Protein AF-A0A7S2TWM5-F1 (afdb_monomer)

Structure (mmCIF, N/CA/C/O backbone):
data_AF-A0A7S2TWM5-F1
#
_entry.id   AF-A0A7S2TWM5-F1
#
loop_
_atom_site.group_PDB
_atom_site.id
_atom_site.type_symbol
_atom_site.label_atom_id
_atom_site.label_alt_id
_atom_site.label_comp_id
_atom_site.label_asym_id
_atom_site.label_entity_id
_atom_site.label_seq_id
_atom_site.pdbx_PDB_ins_code
_atom_site.Cartn_x
_atom_site.Cartn_y
_atom_site.Cartn_z
_atom_site.occupancy
_atom_site.B_iso_or_equiv
_atom_site.auth_seq_id
_atom_site.auth_comp_id
_atom_site.auth_asym_id
_atom_site.auth_atom_id
_atom_site.pdbx_PDB_model_num
ATOM 1 N N . ASP A 1 1 ? 4.423 8.335 -27.541 1.00 66.88 1 ASP A N 1
ATOM 2 C CA . ASP A 1 1 ? 5.730 7.763 -27.907 1.00 66.88 1 ASP A CA 1
ATOM 3 C C . ASP A 1 1 ? 6.397 7.211 -26.645 1.00 66.88 1 ASP A C 1
ATOM 5 O O . ASP A 1 1 ? 6.531 7.939 -25.663 1.00 66.88 1 ASP A O 1
ATOM 9 N N . THR A 1 2 ? 6.733 5.917 -26.647 1.00 76.75 2 THR A N 1
ATOM 10 C CA . THR A 1 2 ? 7.378 5.194 -25.533 1.00 76.75 2 THR A CA 1
ATOM 11 C C . THR A 1 2 ? 8.806 5.666 -25.264 1.00 76.75 2 THR A C 1
ATOM 13 O O . THR A 1 2 ? 9.339 5.386 -24.194 1.00 76.75 2 THR A O 1
ATOM 16 N N . LYS A 1 3 ? 9.423 6.396 -26.200 1.00 74.69 3 LYS A N 1
ATOM 17 C CA . LYS A 1 3 ? 10.737 7.025 -26.017 1.00 74.69 3 LYS A CA 1
ATOM 18 C C . LYS A 1 3 ? 10.636 8.392 -25.343 1.00 74.69 3 LYS A C 1
ATOM 20 O O . LYS A 1 3 ? 11.489 8.736 -24.530 1.00 74.69 3 LYS A O 1
ATOM 25 N N . THR A 1 4 ? 9.583 9.158 -25.635 1.00 80.62 4 THR A N 1
ATOM 26 C CA . THR A 1 4 ? 9.409 10.513 -25.086 1.00 80.62 4 THR A CA 1
ATOM 27 C C . THR A 1 4 ? 8.917 10.498 -23.642 1.00 80.62 4 THR A C 1
ATOM 29 O O . THR A 1 4 ? 9.443 11.236 -22.815 1.00 80.62 4 THR A O 1
ATOM 32 N N . TRP A 1 5 ? 7.943 9.636 -23.319 1.00 87.12 5 TRP A N 1
ATOM 33 C CA . TRP A 1 5 ? 7.300 9.606 -21.995 1.00 87.12 5 TRP A CA 1
ATOM 34 C C . TRP A 1 5 ? 7.259 8.199 -21.373 1.00 87.12 5 TRP A C 1
ATOM 36 O O . TRP A 1 5 ? 6.184 7.716 -21.005 1.00 87.12 5 TRP A O 1
ATOM 46 N N . PRO A 1 6 ? 8.409 7.507 -21.245 1.00 91.50 6 PRO A N 1
ATOM 47 C CA . PRO A 1 6 ? 8.444 6.143 -20.721 1.00 91.50 6 PRO A CA 1
ATOM 48 C C . PRO A 1 6 ? 7.955 6.059 -19.269 1.00 91.50 6 PRO A C 1
ATOM 50 O O . PRO A 1 6 ? 7.248 5.121 -18.917 1.00 91.50 6 PRO A O 1
ATOM 53 N N . SER A 1 7 ? 8.268 7.054 -18.434 1.00 90.75 7 SER A N 1
ATOM 54 C CA . SER A 1 7 ? 7.870 7.075 -17.020 1.00 90.75 7 SER A CA 1
ATOM 55 C C . SER A 1 7 ? 6.356 7.160 -16.841 1.00 90.75 7 SER A C 1
ATOM 57 O O . SER A 1 7 ? 5.798 6.448 -16.013 1.00 90.75 7 SER A O 1
ATOM 59 N N . VAL A 1 8 ? 5.683 7.980 -17.654 1.00 92.06 8 VAL A N 1
ATOM 60 C CA . VAL A 1 8 ? 4.221 8.136 -17.628 1.00 92.06 8 VAL A CA 1
ATOM 61 C C . VAL A 1 8 ? 3.537 6.828 -18.007 1.00 92.06 8 VAL A C 1
ATOM 63 O O . VAL A 1 8 ? 2.581 6.423 -17.346 1.00 92.06 8 VAL A O 1
ATOM 66 N N . LEU A 1 9 ? 4.042 6.138 -19.035 1.00 94.50 9 LEU A N 1
ATOM 67 C CA . LEU A 1 9 ? 3.528 4.825 -19.416 1.00 94.50 9 LEU A CA 1
ATOM 68 C C . LEU A 1 9 ? 3.655 3.835 -18.256 1.00 94.50 9 LEU A C 1
ATOM 70 O O . LEU A 1 9 ? 2.660 3.227 -17.874 1.00 94.50 9 LEU A O 1
ATOM 74 N N . VAL A 1 10 ? 4.850 3.700 -17.678 1.00 95.19 10 VAL A N 1
ATOM 75 C CA . VAL A 1 10 ? 5.080 2.757 -16.577 1.00 95.19 10 VAL A CA 1
ATOM 76 C C . VAL A 1 10 ? 4.193 3.082 -15.373 1.00 95.19 10 VAL A C 1
ATOM 78 O O . VAL A 1 10 ? 3.538 2.191 -14.834 1.00 95.19 10 VAL A O 1
ATOM 81 N N . ALA A 1 11 ? 4.121 4.352 -14.974 1.00 93.81 11 ALA A N 1
ATOM 82 C CA . ALA A 1 11 ? 3.263 4.782 -13.876 1.00 93.81 11 ALA A CA 1
ATOM 83 C C . ALA A 1 11 ? 1.782 4.468 -14.156 1.00 93.81 11 ALA A C 1
ATOM 85 O O . ALA A 1 11 ? 1.084 3.989 -13.267 1.00 93.81 11 ALA A O 1
ATOM 86 N N . THR A 1 12 ? 1.319 4.651 -15.397 1.00 95.44 12 THR A N 1
ATOM 87 C CA . THR A 1 12 ? -0.056 4.319 -15.809 1.00 95.44 12 THR A CA 1
ATOM 88 C C . THR A 1 12 ? -0.336 2.818 -15.727 1.00 95.44 12 THR A C 1
ATOM 90 O O . THR A 1 12 ? -1.401 2.415 -15.268 1.00 95.44 12 THR A O 1
ATOM 93 N N . LEU A 1 13 ? 0.611 1.978 -16.157 1.00 97.19 13 LEU A N 1
ATOM 94 C CA . LEU A 1 13 ? 0.494 0.521 -16.039 1.00 97.19 13 LEU A CA 1
ATOM 95 C C . LEU A 1 13 ? 0.404 0.107 -14.564 1.00 97.19 13 LEU A C 1
ATOM 97 O O . LEU A 1 13 ? -0.449 -0.699 -14.197 1.00 97.19 13 LEU A O 1
ATOM 101 N N . CYS A 1 14 ? 1.223 0.724 -13.707 1.00 96.44 14 CYS A N 1
ATOM 102 C CA . CYS A 1 14 ? 1.208 0.491 -12.266 1.00 96.44 14 CYS A CA 1
ATOM 103 C C . CYS A 1 14 ? -0.143 0.841 -11.638 1.00 96.44 14 CYS A C 1
ATOM 105 O O . CYS A 1 14 ? -0.755 0.001 -10.982 1.00 96.44 14 CYS A O 1
ATOM 107 N N . THR A 1 15 ? -0.629 2.068 -11.839 1.00 95.25 15 THR A N 1
ATOM 108 C CA . THR A 1 15 ? -1.882 2.532 -11.225 1.00 95.25 15 THR A CA 1
ATOM 109 C C . THR A 1 15 ? -3.085 1.751 -11.743 1.00 95.25 15 THR A C 1
ATOM 111 O O . THR A 1 15 ? -3.953 1.365 -10.960 1.00 95.25 15 THR A O 1
ATOM 114 N N . ARG A 1 16 ? -3.117 1.433 -13.043 1.00 97.31 16 ARG A N 1
ATOM 115 C CA . ARG A 1 16 ? -4.166 0.597 -13.637 1.00 97.31 16 ARG A CA 1
ATOM 116 C C . ARG A 1 16 ? -4.135 -0.834 -13.101 1.00 97.31 16 ARG A C 1
ATOM 118 O O . ARG A 1 16 ? -5.194 -1.387 -12.814 1.00 97.31 16 ARG A O 1
ATOM 125 N N . GLY A 1 17 ? -2.950 -1.416 -12.925 1.00 97.81 17 GLY A N 1
ATOM 126 C CA . GLY A 1 17 ? -2.788 -2.739 -12.325 1.00 97.81 17 GLY A CA 1
ATOM 127 C C . GLY A 1 17 ? -3.272 -2.791 -10.872 1.00 97.81 17 GLY A C 1
ATOM 128 O O . GLY A 1 17 ? -4.036 -3.688 -10.522 1.00 97.81 17 GLY A O 1
ATOM 129 N N . VAL A 1 18 ? -2.920 -1.791 -10.054 1.00 96.56 18 VAL A N 1
ATOM 130 C CA . VAL A 1 18 ? -3.416 -1.658 -8.669 1.00 96.56 18 VAL A CA 1
ATOM 131 C C . VAL A 1 18 ? -4.940 -1.521 -8.650 1.00 96.56 18 VAL A C 1
ATOM 133 O O . VAL A 1 18 ? -5.611 -2.215 -7.889 1.00 96.56 18 VAL A O 1
ATOM 136 N N . ALA A 1 19 ? -5.512 -0.699 -9.534 1.00 95.75 19 ALA A N 1
ATOM 137 C CA . ALA A 1 19 ? -6.962 -0.553 -9.641 1.00 95.75 19 ALA A CA 1
ATOM 138 C C . ALA A 1 19 ? -7.655 -1.870 -10.037 1.00 95.75 19 ALA A C 1
ATOM 140 O O . ALA A 1 19 ? -8.669 -2.238 -9.444 1.00 95.75 19 ALA A O 1
ATOM 141 N N . TYR A 1 20 ? -7.109 -2.618 -11.004 1.00 97.88 20 TYR A N 1
ATOM 142 C CA . TYR A 1 20 ? -7.640 -3.937 -11.354 1.00 97.88 20 TYR A CA 1
ATOM 143 C C . TYR A 1 20 ? -7.549 -4.925 -10.190 1.00 97.88 20 TYR A C 1
ATOM 145 O O . TYR A 1 20 ? -8.514 -5.652 -9.949 1.00 97.88 20 TYR A O 1
ATOM 153 N N . ALA A 1 21 ? -6.447 -4.919 -9.437 1.00 96.75 21 ALA A N 1
ATOM 154 C CA . ALA A 1 21 ? -6.308 -5.740 -8.243 1.00 96.75 21 ALA A CA 1
ATOM 155 C C . ALA A 1 21 ? -7.384 -5.386 -7.200 1.00 96.75 21 ALA A C 1
ATOM 157 O O . ALA A 1 21 ? -8.123 -6.271 -6.772 1.00 96.75 21 ALA A O 1
ATOM 158 N N . ALA A 1 22 ? -7.560 -4.106 -6.860 1.00 93.81 22 ALA A N 1
ATOM 159 C CA . ALA A 1 22 ? -8.588 -3.656 -5.916 1.00 93.81 22 ALA A CA 1
ATOM 160 C C . ALA A 1 22 ? -10.011 -4.093 -6.330 1.00 93.81 22 ALA A C 1
ATOM 162 O O . ALA A 1 22 ? -10.794 -4.540 -5.489 1.00 93.81 22 ALA A O 1
ATOM 163 N N . LEU A 1 23 ? -10.309 -4.071 -7.636 1.00 94.94 23 LEU A N 1
ATOM 164 C CA . LEU A 1 23 ? -11.573 -4.539 -8.225 1.00 94.94 23 LEU A CA 1
ATOM 165 C C . LEU A 1 23 ? -11.710 -6.075 -8.312 1.00 94.94 23 LEU A C 1
ATOM 167 O O . LEU A 1 23 ? -12.707 -6.568 -8.839 1.00 94.94 23 LEU A O 1
ATOM 171 N N . GLY A 1 24 ? -10.716 -6.845 -7.859 1.00 95.25 24 GLY A N 1
ATOM 172 C CA . GLY A 1 24 ? -10.698 -8.310 -7.951 1.00 95.25 24 GLY A CA 1
ATOM 173 C C . GLY A 1 24 ? -10.440 -8.857 -9.363 1.00 95.25 24 GLY A C 1
ATOM 174 O O . GLY A 1 24 ? -10.540 -10.063 -9.589 1.00 95.25 24 GLY A O 1
ATOM 175 N N . LYS A 1 25 ? -10.077 -7.997 -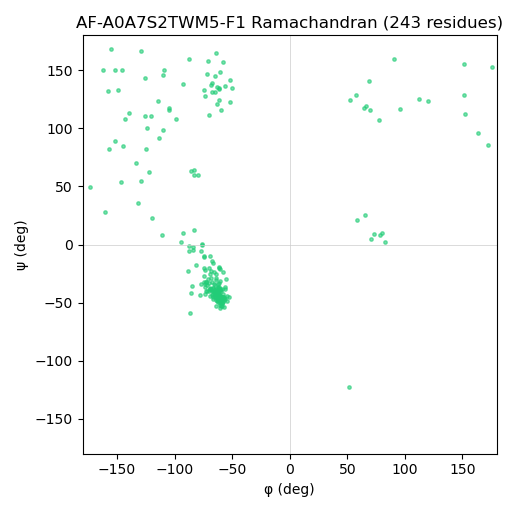10.319 1.00 97.81 25 LYS A N 1
ATOM 176 C CA . LYS A 1 25 ? -9.757 -8.341 -11.713 1.00 97.81 25 LYS A CA 1
ATOM 177 C C . LYS A 1 25 ? -8.304 -8.806 -11.835 1.00 97.81 25 LYS A C 1
ATOM 179 O O . LYS A 1 25 ? -7.460 -8.156 -12.447 1.00 97.81 25 LYS A O 1
ATOM 184 N N . VAL A 1 26 ? -7.996 -9.928 -11.182 1.00 97.75 26 VAL A N 1
ATOM 185 C CA . VAL A 1 26 ? -6.620 -10.431 -11.005 1.00 97.75 26 VAL A CA 1
ATOM 186 C C . VAL A 1 26 ? -5.925 -10.720 -12.340 1.00 97.75 26 VAL A C 1
ATOM 188 O O . VAL A 1 26 ? -4.740 -10.426 -12.486 1.00 97.75 26 VAL A O 1
ATOM 191 N N . LYS A 1 27 ? -6.648 -11.252 -13.335 1.00 98.38 27 LYS A N 1
ATOM 192 C CA . LYS A 1 27 ? -6.081 -11.560 -14.661 1.00 98.38 27 LYS A CA 1
ATOM 193 C C . LYS A 1 27 ? -5.610 -10.294 -15.373 1.00 98.38 27 LYS A C 1
ATOM 195 O O . LYS A 1 27 ? -4.500 -10.252 -15.893 1.00 98.38 27 LYS A O 1
ATOM 200 N N . GLU A 1 28 ? -6.439 -9.257 -15.366 1.00 98.62 28 GLU A N 1
ATOM 201 C CA . GLU A 1 28 ? -6.119 -7.954 -15.936 1.00 98.62 28 GLU A CA 1
ATOM 202 C C . GLU A 1 28 ? -4.982 -7.284 -15.163 1.00 98.62 28 GLU A C 1
ATOM 204 O O . GLU A 1 28 ? -4.070 -6.740 -15.777 1.00 98.62 28 GLU A O 1
ATOM 209 N N . ALA A 1 29 ? -4.975 -7.390 -13.832 1.00 98.50 29 ALA A N 1
ATOM 210 C CA . ALA A 1 29 ? -3.901 -6.852 -13.005 1.00 98.50 29 ALA A CA 1
ATOM 211 C C . ALA A 1 29 ? -2.540 -7.506 -13.312 1.00 98.50 29 ALA A C 1
ATOM 213 O O . ALA A 1 29 ? -1.547 -6.798 -13.464 1.00 98.50 29 ALA A O 1
ATOM 214 N N . ARG A 1 30 ? -2.495 -8.836 -13.489 1.00 98.50 30 ARG A N 1
ATOM 215 C CA . ARG A 1 30 ? -1.288 -9.556 -13.938 1.00 98.50 30 ARG A CA 1
ATOM 216 C C . ARG A 1 30 ? -0.838 -9.123 -15.329 1.00 98.50 30 ARG A C 1
ATOM 218 O O . ARG A 1 30 ? 0.339 -8.854 -15.524 1.00 98.50 30 ARG A O 1
ATOM 225 N N . ALA A 1 31 ? -1.769 -8.967 -16.270 1.00 98.62 31 ALA A N 1
ATOM 226 C CA . ALA A 1 31 ? -1.430 -8.482 -17.607 1.00 98.62 31 ALA A CA 1
ATOM 227 C C . ALA A 1 31 ? -0.832 -7.060 -17.587 1.00 98.62 31 ALA A C 1
ATOM 229 O O . ALA A 1 31 ? 0.015 -6.732 -18.416 1.00 98.62 31 ALA A O 1
ATOM 230 N N . GLU A 1 32 ? -1.265 -6.199 -16.662 1.00 98.44 32 GLU A N 1
ATOM 231 C CA . GLU A 1 32 ? -0.668 -4.876 -16.457 1.00 98.44 32 GLU A CA 1
ATOM 232 C C . GLU A 1 32 ? 0.698 -4.943 -15.763 1.00 98.44 32 GLU A C 1
ATOM 234 O O . GLU A 1 32 ? 1.596 -4.195 -16.143 1.00 98.44 32 GLU A O 1
ATOM 239 N N . GLU A 1 33 ? 0.890 -5.863 -14.814 1.00 98.50 33 GLU A N 1
ATOM 240 C CA . GLU A 1 33 ? 2.196 -6.134 -14.201 1.00 98.50 33 GLU A CA 1
ATOM 241 C C . GLU A 1 33 ? 3.220 -6.618 -15.235 1.00 98.50 33 GLU A C 1
ATOM 243 O O . GLU A 1 33 ? 4.327 -6.088 -15.283 1.00 98.50 33 GLU A O 1
ATOM 248 N N . ASP A 1 34 ? 2.853 -7.540 -16.125 1.00 98.44 34 ASP A N 1
ATOM 249 C CA . ASP A 1 34 ? 3.752 -8.020 -17.180 1.00 98.44 34 ASP A CA 1
ATOM 250 C C . ASP A 1 34 ? 4.188 -6.877 -18.108 1.00 98.44 34 ASP A C 1
ATOM 252 O O . ASP A 1 34 ? 5.375 -6.709 -18.404 1.00 98.44 34 ASP A O 1
ATOM 256 N N . LYS A 1 35 ? 3.238 -6.028 -18.526 1.00 98.19 35 LYS A N 1
ATOM 257 C CA . LYS A 1 35 ? 3.536 -4.827 -19.322 1.00 98.19 35 LYS A CA 1
ATOM 258 C C . LYS A 1 35 ? 4.406 -3.844 -18.546 1.00 98.19 35 LYS A C 1
ATOM 260 O O . LYS A 1 35 ? 5.301 -3.241 -19.133 1.00 98.19 35 LYS A O 1
ATOM 265 N N . PHE A 1 36 ? 4.147 -3.663 -17.250 1.00 97.56 36 PHE A N 1
ATOM 266 C CA . PHE A 1 36 ? 4.951 -2.809 -16.381 1.00 97.56 36 PHE A CA 1
ATOM 267 C C . PHE A 1 36 ? 6.400 -3.298 -16.361 1.00 97.56 36 PHE A C 1
ATOM 269 O O . PHE A 1 36 ? 7.303 -2.504 -16.615 1.00 97.56 36 PHE A O 1
ATOM 276 N N . LEU A 1 37 ? 6.615 -4.598 -16.125 1.00 96.38 37 LEU A N 1
ATOM 277 C CA . LEU A 1 37 ? 7.939 -5.217 -16.046 1.00 96.38 37 LEU A CA 1
ATOM 278 C C . LEU A 1 37 ? 8.708 -5.085 -17.365 1.00 96.38 37 LEU A C 1
ATOM 280 O O . LEU A 1 37 ? 9.901 -4.800 -17.353 1.00 96.38 37 LEU A O 1
ATOM 284 N N . GLN A 1 38 ? 8.023 -5.213 -18.502 1.00 95.94 38 GLN A N 1
ATOM 285 C CA . GLN A 1 38 ? 8.619 -4.951 -19.814 1.00 95.94 38 GLN A CA 1
ATOM 286 C C . GLN A 1 38 ? 8.966 -3.465 -20.000 1.00 95.94 38 GLN A C 1
ATOM 288 O O . GLN A 1 38 ? 10.035 -3.125 -20.506 1.00 95.94 38 GLN A O 1
ATOM 293 N N . ALA A 1 39 ? 8.076 -2.562 -19.585 1.00 95.38 39 ALA A N 1
ATOM 294 C CA . ALA A 1 39 ? 8.233 -1.128 -19.799 1.00 95.38 39 ALA A CA 1
ATOM 295 C C . ALA A 1 39 ? 9.317 -0.493 -18.908 1.00 95.38 39 ALA A C 1
ATOM 297 O O . ALA A 1 39 ? 9.998 0.427 -19.367 1.00 95.38 39 ALA A O 1
ATOM 298 N N . VAL A 1 40 ? 9.536 -0.984 -17.679 1.00 94.62 40 VAL A N 1
ATOM 299 C CA . VAL A 1 40 ? 10.637 -0.502 -16.813 1.00 94.62 40 VAL A CA 1
ATOM 300 C C . VAL A 1 40 ? 12.021 -0.830 -17.366 1.00 94.62 40 VAL A C 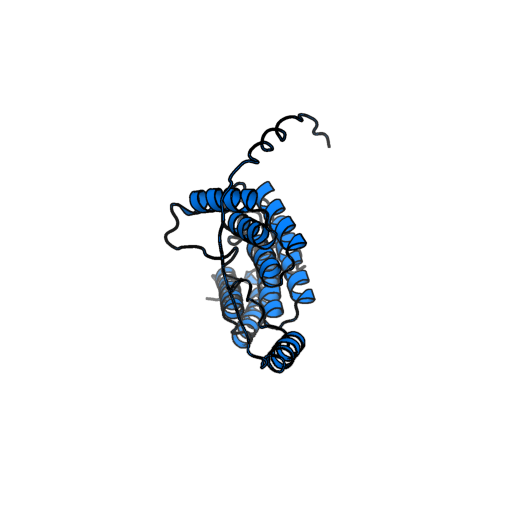1
ATOM 302 O O . VAL A 1 40 ? 12.979 -0.125 -17.061 1.00 94.62 40 VAL A O 1
ATOM 305 N N . SER A 1 41 ? 12.142 -1.854 -18.216 1.00 92.56 41 SER A N 1
ATOM 306 C CA . SER A 1 41 ? 13.399 -2.199 -18.890 1.00 92.56 41 SER A CA 1
ATOM 307 C C . SER A 1 41 ? 13.753 -1.260 -20.050 1.00 92.56 41 SER A C 1
ATOM 309 O O . SER A 1 41 ? 14.788 -1.444 -20.686 1.00 92.56 41 SER A O 1
ATOM 311 N N . ASN A 1 42 ? 12.924 -0.253 -20.345 1.00 93.00 42 ASN A N 1
ATOM 312 C CA . ASN A 1 42 ? 13.211 0.724 -21.388 1.00 93.00 42 ASN A CA 1
ATOM 313 C C . ASN A 1 42 ? 14.472 1.534 -21.045 1.00 93.00 42 ASN A C 1
ATOM 315 O O . ASN A 1 42 ? 14.508 2.256 -20.049 1.00 93.00 42 ASN A O 1
ATOM 319 N N . GLU A 1 43 ? 15.480 1.471 -21.916 1.00 91.38 43 GLU A N 1
ATOM 320 C CA . GLU A 1 43 ? 16.761 2.169 -21.754 1.00 91.38 43 GLU A CA 1
ATOM 321 C C . GLU A 1 43 ? 16.600 3.681 -21.559 1.00 91.38 43 GLU A C 1
ATOM 323 O O . GLU A 1 43 ? 17.368 4.298 -20.825 1.00 91.38 43 GLU A O 1
ATOM 328 N N . SER A 1 44 ? 15.543 4.272 -22.122 1.00 91.62 44 SER A N 1
ATOM 329 C CA . SER A 1 44 ? 15.247 5.692 -21.940 1.00 91.62 44 SER A CA 1
ATOM 330 C C . SER A 1 44 ? 14.990 6.058 -20.478 1.00 91.62 44 SER A C 1
ATOM 332 O O . SER A 1 44 ? 15.072 7.234 -20.163 1.00 91.62 44 SER A O 1
ATOM 334 N N . LEU A 1 45 ? 14.673 5.115 -19.582 1.00 91.62 45 LEU A N 1
ATOM 335 C CA . LEU A 1 45 ? 14.516 5.369 -18.142 1.00 91.62 45 LEU A CA 1
ATOM 336 C C . LEU A 1 45 ? 15.846 5.413 -17.384 1.00 91.62 45 LEU A C 1
ATOM 338 O O . LEU A 1 45 ? 15.886 5.918 -16.261 1.00 91.62 45 LEU A O 1
ATOM 342 N N . ARG A 1 46 ? 16.928 4.889 -17.967 1.00 90.69 46 ARG A N 1
ATOM 343 C CA . ARG A 1 46 ? 18.211 4.730 -17.283 1.00 90.69 46 ARG A CA 1
ATOM 344 C C . ARG A 1 46 ? 18.763 6.090 -16.855 1.00 90.69 46 ARG A C 1
ATOM 346 O O . ARG A 1 46 ? 18.930 6.988 -17.673 1.00 90.69 46 ARG A O 1
ATOM 353 N N . GLY A 1 47 ? 19.046 6.229 -15.560 1.00 90.75 47 GLY A N 1
ATOM 354 C CA . GLY A 1 47 ? 19.605 7.452 -14.978 1.00 90.75 47 GLY A CA 1
ATOM 355 C C . GLY A 1 47 ? 18.643 8.642 -14.931 1.00 90.75 47 GLY A C 1
ATOM 356 O O . GLY A 1 47 ? 19.057 9.724 -14.522 1.00 90.75 47 GLY A O 1
ATOM 357 N N . ARG A 1 48 ? 17.369 8.479 -15.324 1.00 92.12 48 ARG A N 1
ATOM 358 C CA . ARG A 1 48 ? 16.383 9.552 -15.165 1.00 92.12 48 ARG A CA 1
ATOM 359 C C . ARG A 1 48 ? 16.110 9.795 -13.693 1.00 92.12 48 ARG A C 1
ATOM 361 O O . ARG A 1 48 ? 15.920 8.850 -12.929 1.00 92.12 48 ARG A O 1
ATOM 368 N N . LEU A 1 49 ? 16.007 11.068 -13.348 1.00 91.25 49 LEU A N 1
ATOM 369 C CA . LEU A 1 49 ? 15.608 11.529 -12.032 1.00 91.25 49 LEU A CA 1
ATOM 370 C C . LEU A 1 49 ? 14.211 12.145 -12.097 1.00 91.25 49 LEU A C 1
ATOM 372 O O . LEU A 1 49 ? 13.806 12.707 -13.118 1.00 91.25 49 LEU A O 1
ATOM 376 N N . ILE A 1 50 ? 13.495 12.041 -10.990 1.00 86.62 50 ILE A N 1
ATOM 377 C CA . ILE A 1 50 ? 12.372 12.903 -10.646 1.00 86.62 50 ILE A CA 1
ATOM 378 C C . ILE A 1 50 ? 12.754 13.562 -9.329 1.00 86.62 50 ILE A C 1
ATOM 380 O O . ILE A 1 50 ? 12.912 12.889 -8.313 1.00 86.62 50 ILE A O 1
ATOM 384 N N . SER A 1 51 ? 13.014 14.866 -9.401 1.00 85.75 51 SER A N 1
ATOM 385 C CA . SER A 1 51 ? 13.651 15.619 -8.318 1.00 85.75 51 SER A CA 1
ATOM 386 C C . SER A 1 51 ? 14.948 14.929 -7.845 1.00 85.75 51 SER A C 1
ATOM 388 O O . SER A 1 51 ? 15.827 14.696 -8.679 1.00 85.75 51 SER A O 1
ATOM 390 N N . ASN A 1 52 ? 15.084 14.579 -6.561 1.00 89.06 52 ASN A N 1
ATOM 391 C CA . ASN A 1 52 ? 16.304 13.981 -6.002 1.00 89.06 52 ASN A CA 1
ATOM 392 C C . ASN A 1 52 ? 16.367 12.448 -6.114 1.00 89.06 52 ASN A C 1
ATOM 394 O O . ASN A 1 52 ? 17.348 11.827 -5.687 1.00 89.06 52 ASN A O 1
ATOM 398 N N . ASN A 1 53 ? 15.332 11.816 -6.667 1.00 91.62 53 ASN A N 1
ATOM 399 C CA . ASN A 1 53 ? 15.193 10.367 -6.706 1.00 91.62 53 ASN A CA 1
ATOM 400 C C . ASN A 1 53 ? 15.347 9.801 -8.115 1.00 91.62 53 ASN A C 1
ATOM 402 O O . ASN A 1 53 ? 14.895 10.385 -9.101 1.00 91.62 53 ASN A O 1
ATOM 406 N N . LEU A 1 54 ? 15.928 8.603 -8.215 1.00 93.19 54 LEU A N 1
ATOM 407 C CA . LEU A 1 54 ? 15.911 7.833 -9.456 1.00 93.19 54 LEU A CA 1
ATOM 408 C C . LEU A 1 54 ? 14.474 7.476 -9.829 1.00 93.19 54 LEU A C 1
ATOM 410 O O . LEU A 1 54 ? 13.684 7.015 -9.007 1.00 93.19 54 LEU A O 1
ATOM 414 N N . MET A 1 55 ? 14.149 7.646 -11.108 1.00 92.94 55 MET A N 1
ATOM 415 C CA . MET A 1 55 ? 12.876 7.198 -11.656 1.00 92.94 55 MET A CA 1
ATOM 416 C C . MET A 1 55 ? 12.762 5.674 -11.529 1.00 92.94 55 MET A C 1
ATOM 418 O O . MET A 1 55 ? 11.740 5.164 -11.084 1.00 92.94 55 MET A O 1
ATOM 422 N N . TYR A 1 56 ? 13.825 4.948 -11.876 1.00 94.06 56 TYR A N 1
ATOM 423 C CA . TYR A 1 56 ? 13.932 3.506 -11.686 1.00 94.06 56 TYR A CA 1
ATOM 424 C C . TYR A 1 56 ? 15.388 3.115 -11.440 1.00 94.06 56 TYR A C 1
ATOM 426 O O . TYR A 1 56 ? 16.284 3.533 -12.176 1.00 94.06 56 TYR A O 1
ATOM 434 N N . ASP A 1 57 ? 15.605 2.289 -10.426 1.00 91.88 57 ASP A N 1
ATOM 435 C CA . ASP A 1 57 ? 16.883 1.672 -10.104 1.00 91.88 57 ASP A CA 1
ATOM 436 C C . ASP A 1 57 ? 16.865 0.191 -10.527 1.00 91.88 57 ASP A C 1
ATOM 438 O O . ASP A 1 57 ? 16.102 -0.606 -9.965 1.00 91.88 57 ASP A O 1
ATOM 442 N N . PRO A 1 58 ? 17.714 -0.213 -11.492 1.00 87.44 58 PRO A N 1
ATOM 443 C CA . PRO A 1 58 ? 17.826 -1.602 -11.928 1.00 87.44 58 PRO A CA 1
ATOM 444 C C . PRO A 1 58 ? 18.276 -2.576 -10.834 1.00 87.44 58 PRO A C 1
ATOM 446 O O . PRO A 1 58 ? 18.035 -3.773 -10.971 1.00 87.44 58 PRO A O 1
ATOM 449 N N . THR A 1 59 ? 18.912 -2.103 -9.753 1.00 87.50 59 THR A N 1
ATOM 450 C CA . THR A 1 59 ? 19.256 -2.963 -8.606 1.00 87.50 59 THR A CA 1
ATOM 451 C C . THR A 1 59 ? 18.036 -3.314 -7.751 1.00 87.50 59 THR A C 1
ATOM 453 O O . THR A 1 59 ? 18.111 -4.189 -6.888 1.00 87.50 59 THR A O 1
ATOM 456 N N . GLY A 1 60 ? 16.899 -2.656 -7.997 1.00 82.06 60 GLY A N 1
ATOM 457 C CA . GLY A 1 60 ? 15.629 -2.930 -7.338 1.00 82.06 60 GLY A CA 1
ATOM 458 C C . GLY A 1 60 ? 15.472 -2.272 -5.967 1.00 82.06 60 GLY A C 1
ATOM 459 O O . GLY A 1 60 ? 14.440 -2.491 -5.324 1.00 82.06 60 GLY A O 1
ATOM 460 N N . LYS A 1 61 ? 16.458 -1.490 -5.504 1.00 78.56 61 LYS A N 1
ATOM 461 C CA . LYS A 1 61 ? 16.505 -0.981 -4.128 1.00 78.56 61 LYS A CA 1
ATOM 462 C C . LYS A 1 61 ? 15.741 0.326 -3.957 1.00 78.56 61 LYS A C 1
ATOM 464 O O . LYS A 1 61 ? 14.807 0.348 -3.161 1.00 78.56 61 LYS A O 1
ATOM 469 N N . CYS A 1 62 ? 16.109 1.379 -4.687 1.00 77.69 62 CYS A N 1
ATOM 470 C CA . CYS A 1 62 ? 15.597 2.728 -4.428 1.00 77.69 62 CYS A CA 1
ATOM 471 C C . CYS A 1 62 ? 15.292 3.489 -5.726 1.00 77.69 62 CYS A C 1
ATOM 473 O O . CYS A 1 62 ? 16.189 3.820 -6.494 1.00 77.69 62 CYS A O 1
ATOM 475 N N . GLY A 1 63 ? 14.010 3.763 -5.965 1.00 92.38 63 GLY A N 1
ATOM 476 C CA . GLY A 1 63 ? 13.529 4.534 -7.107 1.00 92.38 63 GLY A CA 1
ATOM 477 C C . GLY A 1 63 ? 12.004 4.583 -7.142 1.00 92.38 63 GLY A C 1
ATOM 478 O O . GLY A 1 63 ? 11.339 3.665 -6.656 1.00 92.38 63 GLY A O 1
ATOM 479 N N . ILE A 1 64 ? 11.437 5.638 -7.726 1.00 94.00 64 ILE A N 1
ATOM 480 C CA . ILE A 1 64 ? 9.985 5.891 -7.694 1.00 94.00 64 ILE A CA 1
ATOM 481 C C . ILE A 1 64 ? 9.194 4.719 -8.288 1.00 94.00 64 ILE A C 1
ATOM 483 O O . ILE A 1 64 ? 8.239 4.227 -7.688 1.00 94.00 64 ILE A O 1
ATOM 487 N N . LEU A 1 65 ? 9.622 4.194 -9.435 1.00 94.94 65 LEU A N 1
ATOM 488 C CA . LEU A 1 65 ? 8.960 3.055 -10.070 1.00 94.94 65 LEU A CA 1
ATOM 489 C C . LEU A 1 65 ? 9.232 1.734 -9.333 1.00 94.94 65 LEU A C 1
ATOM 491 O O . LEU A 1 65 ? 8.420 0.818 -9.426 1.00 94.94 65 LEU A O 1
ATOM 495 N N . ASN A 1 66 ? 10.309 1.622 -8.547 1.00 95.44 66 ASN A N 1
ATOM 496 C CA . ASN A 1 66 ? 10.545 0.448 -7.701 1.00 95.44 66 ASN A CA 1
ATOM 497 C C . ASN A 1 66 ? 9.575 0.386 -6.511 1.00 95.44 66 ASN A C 1
ATOM 499 O O . ASN A 1 66 ? 9.265 -0.719 -6.062 1.00 95.44 66 ASN A O 1
ATOM 503 N N . VAL A 1 67 ? 9.101 1.534 -6.010 1.00 96.25 67 VAL A N 1
ATOM 504 C CA . VAL A 1 67 ? 8.014 1.608 -5.017 1.00 96.25 67 VAL A CA 1
ATOM 505 C C . VAL A 1 67 ? 6.725 1.071 -5.637 1.00 96.25 67 VAL A C 1
ATOM 507 O O . VAL A 1 67 ? 6.142 0.111 -5.127 1.00 96.25 67 VAL A O 1
ATOM 510 N N . GLY A 1 68 ? 6.346 1.611 -6.801 1.00 95.38 68 GLY A N 1
ATOM 511 C CA . GLY A 1 68 ? 5.165 1.175 -7.547 1.00 95.38 68 GLY A CA 1
ATOM 512 C C . GLY A 1 68 ? 5.185 -0.311 -7.912 1.00 95.38 68 GLY A C 1
ATOM 513 O O . GLY A 1 68 ? 4.195 -1.004 -7.706 1.00 95.38 68 GLY A O 1
ATOM 514 N N . GLN A 1 69 ? 6.329 -0.834 -8.361 1.00 97.00 69 GLN A N 1
ATOM 515 C CA . GLN A 1 69 ? 6.502 -2.254 -8.685 1.00 97.00 69 GLN A CA 1
ATOM 516 C C . GLN A 1 69 ? 6.153 -3.166 -7.501 1.00 97.00 69 GLN A C 1
ATOM 518 O O . GLN A 1 69 ? 5.438 -4.156 -7.660 1.00 97.00 69 GLN A O 1
ATOM 523 N N . LYS A 1 70 ? 6.656 -2.836 -6.307 1.00 97.62 70 LYS A N 1
ATOM 524 C CA . LYS A 1 70 ? 6.436 -3.627 -5.089 1.00 97.62 70 LYS A CA 1
ATOM 525 C C . LYS A 1 70 ? 5.002 -3.500 -4.585 1.00 97.62 70 LYS A C 1
ATOM 527 O O . LYS A 1 70 ? 4.410 -4.506 -4.196 1.00 97.62 70 LYS A O 1
ATOM 532 N N . LEU A 1 71 ? 4.437 -2.291 -4.646 1.00 97.50 71 LEU A N 1
ATOM 533 C CA . LEU A 1 71 ? 3.036 -2.040 -4.314 1.00 97.50 71 LEU A CA 1
ATOM 534 C C . LEU A 1 71 ? 2.109 -2.857 -5.224 1.00 97.50 71 LEU A C 1
ATOM 536 O O . LEU A 1 71 ? 1.300 -3.634 -4.725 1.00 97.50 71 LEU A O 1
ATOM 540 N N . LEU A 1 72 ? 2.282 -2.745 -6.547 1.00 97.81 72 LEU A N 1
ATOM 541 C CA . LEU A 1 72 ? 1.517 -3.496 -7.544 1.00 97.81 72 LEU A CA 1
ATOM 542 C C . LEU A 1 72 ? 1.599 -5.001 -7.288 1.00 97.81 72 LEU A C 1
ATOM 544 O O . LEU A 1 72 ? 0.574 -5.681 -7.241 1.00 97.81 72 LEU A O 1
ATOM 548 N N . ARG A 1 73 ? 2.814 -5.520 -7.074 1.00 98.31 73 ARG A N 1
ATOM 549 C CA . ARG A 1 73 ? 3.020 -6.942 -6.797 1.00 98.31 73 ARG A CA 1
ATOM 550 C C . ARG A 1 73 ? 2.253 -7.391 -5.555 1.00 98.31 73 ARG A C 1
ATOM 552 O O . ARG A 1 73 ? 1.604 -8.437 -5.591 1.00 98.31 73 ARG A O 1
ATOM 559 N N . GLY A 1 74 ? 2.337 -6.611 -4.478 1.00 98.25 74 GLY A N 1
ATOM 560 C CA . GLY A 1 74 ? 1.661 -6.880 -3.213 1.00 98.25 74 GLY A CA 1
ATOM 561 C C . GLY A 1 74 ? 0.140 -6.905 -3.344 1.00 98.25 74 GLY A C 1
ATOM 562 O O . GLY A 1 74 ? -0.489 -7.870 -2.920 1.00 98.25 74 GLY A O 1
ATOM 563 N N . GLU A 1 75 ? -0.438 -5.903 -4.006 1.00 97.75 75 GLU A N 1
ATOM 564 C CA . GLU A 1 75 ? -1.879 -5.813 -4.285 1.00 97.75 75 GLU A CA 1
ATOM 565 C C . GLU A 1 75 ? -2.391 -7.031 -5.066 1.00 97.75 75 GLU A C 1
ATOM 567 O O . GLU A 1 75 ? -3.398 -7.640 -4.700 1.00 97.75 75 GLU A O 1
ATOM 572 N N . ILE A 1 76 ? -1.678 -7.447 -6.119 1.00 98.50 76 ILE A N 1
ATOM 573 C CA . ILE A 1 76 ? -2.094 -8.610 -6.912 1.00 98.50 76 ILE A CA 1
ATOM 574 C C . ILE A 1 76 ? -1.994 -9.897 -6.089 1.00 98.50 76 ILE A C 1
ATOM 576 O O . ILE A 1 76 ? -2.936 -10.688 -6.069 1.00 98.50 76 ILE A O 1
ATOM 580 N N . LEU A 1 77 ? -0.875 -10.111 -5.388 1.00 98.56 77 LEU A N 1
ATOM 581 C CA . LEU A 1 77 ? -0.687 -11.291 -4.536 1.00 98.56 77 LEU A CA 1
ATOM 582 C C . LEU A 1 77 ? -1.754 -11.385 -3.444 1.00 98.56 77 LEU A C 1
ATOM 584 O O . LEU A 1 77 ? -2.242 -12.477 -3.152 1.00 98.56 77 LEU A O 1
ATOM 588 N N . TYR A 1 78 ? -2.147 -10.246 -2.872 1.00 98.12 78 TYR A N 1
ATOM 589 C CA . TYR A 1 78 ? -3.207 -10.192 -1.875 1.00 98.12 78 TYR A CA 1
ATOM 590 C C . TYR A 1 78 ? -4.515 -10.736 -2.452 1.00 98.12 78 TYR A C 1
ATOM 592 O O . TYR A 1 78 ? -5.188 -11.566 -1.841 1.00 98.12 78 TYR A O 1
ATOM 600 N N . ARG A 1 79 ? -4.851 -10.314 -3.674 1.00 97.00 79 ARG A N 1
ATOM 601 C CA . ARG A 1 79 ? -6.083 -10.702 -4.374 1.00 97.00 79 ARG A CA 1
ATOM 602 C C . ARG A 1 79 ? -6.039 -12.131 -4.918 1.00 97.00 79 ARG A C 1
ATOM 604 O O . ARG A 1 79 ? -7.089 -12.734 -5.104 1.00 97.00 79 ARG A O 1
ATOM 611 N N . GLU A 1 80 ? -4.848 -12.698 -5.084 1.00 96.94 80 GLU A N 1
ATOM 612 C CA . GLU A 1 80 ? -4.630 -14.132 -5.318 1.00 96.94 80 GLU A CA 1
ATOM 613 C C . GLU A 1 80 ? -4.750 -14.988 -4.043 1.00 96.94 80 GLU A C 1
ATOM 615 O O . GLU A 1 80 ? -4.675 -16.212 -4.123 1.00 96.94 80 GLU A O 1
ATOM 620 N N . GLY A 1 81 ? -4.911 -14.377 -2.864 1.00 96.94 81 GLY A N 1
ATOM 621 C CA . GLY A 1 81 ? -4.949 -15.085 -1.580 1.00 96.94 81 GLY A CA 1
ATOM 622 C C . GLY A 1 81 ? -3.569 -15.490 -1.047 1.00 96.94 81 GLY A C 1
ATOM 623 O O . GLY A 1 81 ? -3.474 -16.181 -0.033 1.00 96.94 81 GLY A O 1
ATOM 624 N N . ARG A 1 82 ? -2.482 -15.038 -1.681 1.00 98.25 82 ARG A N 1
ATOM 6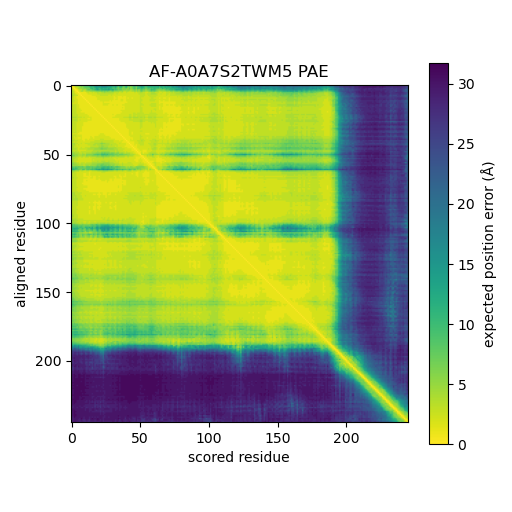25 C CA . ARG A 1 82 ? -1.093 -15.320 -1.281 1.00 98.25 82 ARG A CA 1
ATOM 626 C C . ARG A 1 82 ? -0.628 -14.313 -0.232 1.00 98.25 82 ARG A C 1
ATOM 628 O O . ARG A 1 82 ? 0.274 -13.513 -0.469 1.00 98.25 82 ARG A O 1
ATOM 635 N N . LEU A 1 83 ? -1.292 -14.329 0.924 1.00 97.56 83 LEU A N 1
ATOM 636 C CA . LEU A 1 83 ? -1.235 -13.240 1.906 1.00 97.56 83 LEU A CA 1
ATOM 637 C C . LEU A 1 83 ? 0.174 -12.949 2.441 1.00 97.56 83 LEU A C 1
ATOM 639 O O . LEU A 1 83 ? 0.560 -11.786 2.504 1.00 97.56 83 LEU A O 1
ATOM 643 N N . GLU A 1 84 ? 0.965 -13.964 2.798 1.00 97.94 84 GLU A N 1
ATOM 644 C CA . GLU A 1 84 ? 2.317 -13.718 3.330 1.00 97.94 84 GLU A CA 1
ATOM 645 C C . GLU A 1 84 ? 3.239 -13.073 2.294 1.00 97.94 84 GLU A C 1
ATOM 647 O O . GLU A 1 84 ? 3.948 -12.113 2.598 1.00 97.94 84 GLU A O 1
ATOM 652 N N . GLU A 1 85 ? 3.187 -13.544 1.047 1.00 98.56 85 GLU A N 1
ATOM 653 C CA . GLU A 1 85 ? 3.962 -12.961 -0.048 1.00 98.56 85 GLU A CA 1
ATOM 654 C C . GLU A 1 85 ? 3.482 -11.542 -0.376 1.00 98.56 85 GLU A C 1
ATOM 656 O O . GLU A 1 85 ? 4.296 -10.658 -0.649 1.00 98.56 85 GLU A O 1
ATOM 661 N N . ALA A 1 86 ? 2.169 -11.307 -0.302 1.00 98.38 86 ALA A N 1
ATOM 662 C CA . ALA A 1 86 ? 1.577 -9.991 -0.484 1.00 98.38 86 ALA A CA 1
ATOM 663 C C . ALA A 1 86 ? 2.100 -8.996 0.555 1.00 98.38 86 ALA A C 1
ATOM 665 O O . ALA A 1 86 ? 2.625 -7.942 0.198 1.00 98.38 86 ALA A O 1
ATOM 666 N N . PHE A 1 87 ? 2.024 -9.347 1.840 1.00 98.56 87 PHE A N 1
ATOM 667 C CA . PHE A 1 87 ? 2.500 -8.477 2.911 1.00 98.56 87 PHE A CA 1
ATOM 668 C C . PHE A 1 87 ? 4.019 -8.314 2.898 1.00 98.56 87 PHE A C 1
ATOM 670 O O . PHE A 1 87 ? 4.510 -7.232 3.212 1.00 98.56 87 PHE A O 1
ATOM 677 N N . ALA A 1 88 ? 4.784 -9.329 2.486 1.00 98.50 88 ALA A N 1
ATOM 678 C CA . ALA A 1 88 ? 6.217 -9.172 2.255 1.00 98.50 88 ALA A CA 1
ATOM 679 C C . ALA A 1 88 ? 6.497 -8.113 1.173 1.00 98.50 88 ALA A C 1
ATOM 681 O O . ALA A 1 88 ? 7.275 -7.189 1.415 1.00 98.50 88 ALA A O 1
ATOM 682 N N . ALA A 1 89 ? 5.819 -8.185 0.023 1.00 98.25 89 ALA A N 1
ATOM 683 C CA . ALA A 1 89 ? 5.970 -7.206 -1.054 1.00 98.25 89 ALA A CA 1
ATOM 684 C C . ALA A 1 89 ? 5.524 -5.792 -0.632 1.00 98.25 89 ALA A C 1
ATOM 686 O O . ALA A 1 89 ? 6.231 -4.821 -0.895 1.00 98.25 89 ALA A O 1
ATOM 687 N N . LEU A 1 90 ? 4.405 -5.664 0.088 1.00 98.25 90 LEU A N 1
ATOM 688 C CA . LEU A 1 90 ? 3.912 -4.376 0.591 1.00 98.25 90 LEU A CA 1
ATOM 689 C C . LEU A 1 90 ? 4.860 -3.750 1.624 1.00 98.25 90 LEU A C 1
ATOM 691 O O . LEU A 1 90 ? 5.112 -2.549 1.569 1.00 98.25 90 LEU A O 1
ATOM 695 N N . ARG A 1 91 ? 5.451 -4.541 2.529 1.00 98.12 91 ARG A N 1
ATOM 696 C CA . ARG A 1 91 ? 6.478 -4.041 3.462 1.00 98.12 91 ARG A CA 1
ATOM 697 C C . ARG A 1 91 ? 7.733 -3.582 2.727 1.00 98.12 91 ARG A C 1
ATOM 699 O O . ARG A 1 91 ? 8.306 -2.559 3.087 1.00 98.12 91 ARG A O 1
ATOM 706 N N . GLN A 1 92 ? 8.141 -4.293 1.676 1.00 97.31 92 GLN A N 1
ATOM 707 C CA . GLN A 1 92 ? 9.237 -3.835 0.822 1.00 97.31 92 GLN A CA 1
ATOM 708 C C . GLN A 1 92 ? 8.872 -2.545 0.073 1.00 97.31 92 GLN A C 1
ATOM 710 O O . GLN A 1 92 ? 9.753 -1.719 -0.149 1.00 97.31 92 GLN A O 1
ATOM 715 N N . ALA A 1 93 ? 7.606 -2.361 -0.322 1.00 96.75 93 ALA A N 1
ATOM 716 C CA . ALA A 1 93 ? 7.136 -1.116 -0.927 1.00 96.75 93 ALA A CA 1
ATOM 717 C C . ALA A 1 93 ? 7.274 0.051 0.059 1.00 96.75 93 ALA A C 1
ATOM 719 O O . ALA A 1 93 ? 7.856 1.066 -0.302 1.00 96.75 93 ALA A O 1
ATOM 720 N N . VAL A 1 94 ? 6.850 -0.143 1.314 1.00 96.19 94 VAL A N 1
ATOM 721 C CA . VAL A 1 94 ? 7.027 0.833 2.404 1.00 96.19 94 VAL A CA 1
ATOM 722 C C . VAL A 1 94 ? 8.497 1.149 2.657 1.00 96.19 94 VAL A C 1
ATOM 724 O O . VAL A 1 94 ? 8.867 2.315 2.713 1.00 96.19 94 VAL A O 1
ATOM 727 N N . ALA A 1 95 ? 9.354 0.132 2.755 1.00 95.06 95 ALA A N 1
ATOM 728 C CA . ALA A 1 95 ? 10.784 0.346 2.960 1.00 95.06 95 ALA A CA 1
ATOM 729 C C . ALA A 1 95 ? 11.439 1.104 1.791 1.00 95.06 95 ALA A C 1
ATOM 731 O O . ALA A 1 95 ? 12.330 1.919 2.013 1.00 95.06 95 ALA A O 1
ATOM 732 N N . ALA A 1 96 ? 11.003 0.845 0.553 1.00 94.44 96 ALA A N 1
ATOM 733 C CA . ALA A 1 96 ? 11.484 1.569 -0.619 1.00 94.44 96 ALA A CA 1
ATOM 734 C C . ALA A 1 96 ? 10.985 3.023 -0.641 1.00 94.44 96 ALA A C 1
ATOM 736 O O . ALA A 1 96 ? 11.763 3.902 -0.985 1.00 94.44 96 ALA A O 1
ATOM 737 N N . ASP A 1 97 ? 9.727 3.262 -0.259 1.00 93.75 97 ASP A N 1
ATOM 738 C CA . ASP A 1 97 ? 9.096 4.587 -0.160 1.00 93.75 97 ASP A CA 1
ATOM 739 C C . ASP A 1 97 ? 9.786 5.451 0.911 1.00 93.75 97 ASP A C 1
ATOM 741 O O . ASP A 1 97 ? 10.219 6.568 0.643 1.00 93.75 97 ASP A O 1
ATOM 745 N N . ASP A 1 98 ? 10.012 4.898 2.107 1.00 91.88 98 ASP A N 1
ATOM 746 C CA . ASP A 1 98 ? 10.737 5.588 3.183 1.00 91.88 98 ASP A CA 1
ATOM 747 C C . ASP A 1 98 ? 12.229 5.792 2.896 1.00 91.88 98 ASP A C 1
ATOM 749 O O . ASP A 1 98 ? 12.846 6.673 3.492 1.00 91.88 98 ASP A O 1
ATOM 753 N N . GLY A 1 99 ? 12.807 4.972 2.015 1.00 91.25 99 GLY A N 1
ATOM 754 C CA . GLY A 1 99 ? 14.203 5.065 1.592 1.00 91.25 99 GLY A CA 1
ATOM 755 C C . GLY A 1 99 ? 14.456 6.067 0.464 1.00 91.25 99 GLY A C 1
ATOM 756 O O . GLY A 1 99 ? 15.615 6.261 0.092 1.00 91.25 99 GLY A O 1
ATOM 757 N N . LEU A 1 100 ? 13.408 6.681 -0.095 1.00 91.81 100 LEU A N 1
ATOM 758 C CA . LEU A 1 100 ? 13.550 7.753 -1.076 1.00 91.81 100 LEU A CA 1
ATOM 759 C C . LEU A 1 100 ? 14.210 8.980 -0.434 1.00 91.81 100 LEU A C 1
ATOM 761 O O . LEU A 1 100 ? 13.970 9.312 0.729 1.00 91.81 100 LEU A O 1
ATOM 765 N N . HIS A 1 101 ? 15.020 9.694 -1.213 1.00 90.38 101 HIS A N 1
ATOM 766 C CA . HIS A 1 101 ? 15.518 11.005 -0.817 1.00 90.38 101 HIS A CA 1
ATOM 767 C C . HIS A 1 101 ? 14.354 11.979 -0.610 1.00 90.38 101 HIS A C 1
ATOM 769 O O . HIS A 1 101 ? 13.324 11.892 -1.281 1.00 90.38 101 HIS A O 1
ATOM 775 N N . TYR A 1 102 ? 14.531 12.924 0.310 1.00 84.62 102 TYR A N 1
ATOM 776 C CA . TYR A 1 102 ? 13.535 13.955 0.575 1.00 84.62 102 TYR A CA 1
ATOM 777 C C . TYR A 1 102 ? 13.287 14.832 -0.666 1.00 84.62 102 TYR A C 1
ATOM 779 O O . TYR A 1 102 ? 14.241 15.273 -1.308 1.00 84.62 102 TYR A O 1
ATOM 787 N N . ASP A 1 103 ? 12.013 15.102 -0.967 1.00 82.25 103 ASP A N 1
ATOM 788 C CA . ASP A 1 103 ? 11.543 15.938 -2.079 1.00 82.25 103 ASP A CA 1
ATOM 789 C C . ASP A 1 103 ? 10.263 16.706 -1.687 1.00 82.25 103 ASP A C 1
ATOM 791 O O . ASP A 1 103 ? 9.446 16.199 -0.914 1.00 82.25 103 ASP A O 1
ATOM 795 N N . GLU A 1 104 ? 10.057 17.896 -2.270 1.00 77.19 104 GLU A N 1
ATOM 796 C CA . GLU A 1 104 ? 8.825 18.694 -2.155 1.00 77.19 104 GLU A CA 1
ATOM 797 C C . GLU A 1 104 ? 8.265 19.052 -3.553 1.00 77.19 104 GLU A C 1
ATOM 799 O O . GLU A 1 104 ? 8.865 19.866 -4.259 1.00 77.19 104 GLU A O 1
ATOM 804 N N . PRO A 1 105 ? 7.117 18.482 -3.979 1.00 74.81 105 PRO A N 1
ATOM 805 C CA . PRO A 1 105 ? 6.331 17.458 -3.287 1.00 74.81 105 PRO A CA 1
ATOM 806 C C . PRO A 1 105 ? 7.039 16.094 -3.282 1.00 74.81 105 PRO A C 1
ATOM 808 O O . PRO A 1 105 ? 7.877 15.813 -4.138 1.00 74.81 105 PRO A O 1
ATOM 811 N N . TRP A 1 106 ? 6.667 15.236 -2.332 1.00 72.81 106 TRP A N 1
ATOM 812 C CA . TRP A 1 106 ? 7.170 13.864 -2.222 1.00 72.81 106 TRP A CA 1
ATOM 813 C C . TRP A 1 106 ? 7.070 13.108 -3.555 1.00 72.81 106 TRP A C 1
ATOM 815 O O . TRP A 1 106 ? 6.040 13.141 -4.234 1.00 72.81 106 TRP A O 1
ATOM 825 N N . GLY A 1 107 ? 8.146 12.405 -3.922 1.00 74.38 107 GLY A N 1
ATOM 826 C CA . GLY A 1 107 ? 8.276 11.780 -5.241 1.00 74.38 107 GLY A CA 1
ATOM 827 C C . GLY A 1 107 ? 7.246 10.681 -5.530 1.00 74.38 107 GLY A C 1
ATOM 828 O O . GLY A 1 107 ? 6.848 10.499 -6.682 1.00 74.38 107 GLY A O 1
ATOM 829 N N . TRP A 1 108 ? 6.776 9.968 -4.501 1.00 85.88 108 TRP A N 1
ATOM 830 C CA . TRP A 1 108 ? 5.702 8.982 -4.616 1.00 85.88 108 TRP A CA 1
ATOM 831 C C . TRP A 1 108 ? 4.393 9.535 -4.040 1.00 85.88 108 TRP A C 1
ATOM 833 O O . TRP A 1 108 ? 4.294 9.856 -2.860 1.00 85.88 108 TRP A O 1
ATOM 843 N N . MET A 1 109 ? 3.371 9.665 -4.891 1.00 75.94 109 MET A N 1
ATOM 844 C CA . MET A 1 109 ? 2.145 10.405 -4.556 1.00 75.94 109 MET A CA 1
ATOM 845 C C . MET A 1 109 ? 1.211 9.666 -3.583 1.00 75.94 109 MET A C 1
ATOM 847 O O . MET A 1 109 ? 0.513 10.319 -2.812 1.00 75.94 109 MET A O 1
ATOM 851 N N . GLN A 1 110 ? 1.157 8.329 -3.629 1.00 81.06 110 GLN A N 1
ATOM 852 C CA . GLN A 1 110 ? 0.224 7.521 -2.830 1.00 81.06 110 GLN A CA 1
ATOM 853 C C . GLN A 1 110 ? 0.986 6.749 -1.745 1.00 81.06 110 GLN A C 1
ATOM 855 O O . GLN A 1 110 ? 1.514 5.680 -2.055 1.00 81.06 110 GLN A O 1
ATOM 860 N N . PRO A 1 111 ? 1.025 7.219 -0.484 1.00 84.62 111 PRO A N 1
ATOM 861 C CA . PRO A 1 111 ? 1.814 6.579 0.563 1.00 84.62 111 PRO A CA 1
ATOM 862 C C . PRO A 1 111 ? 1.524 5.081 0.667 1.00 84.62 111 PRO A C 1
ATOM 864 O O . PRO A 1 111 ? 0.390 4.647 0.890 1.00 84.62 111 PRO A O 1
ATOM 867 N N . THR A 1 112 ? 2.567 4.270 0.515 1.00 93.75 112 THR A N 1
ATOM 868 C CA . THR A 1 112 ? 2.446 2.801 0.493 1.00 93.75 112 THR A CA 1
ATOM 869 C C . THR A 1 112 ? 1.947 2.223 1.820 1.00 93.75 112 THR A C 1
ATOM 871 O O . THR A 1 112 ? 1.300 1.172 1.849 1.00 93.75 112 THR A O 1
ATOM 874 N N . ARG A 1 113 ? 2.176 2.945 2.926 1.00 94.44 113 ARG A N 1
ATOM 875 C CA . ARG A 1 113 ? 1.699 2.592 4.272 1.00 94.44 113 ARG A CA 1
ATOM 876 C C . ARG A 1 113 ? 0.176 2.518 4.362 1.00 94.44 113 ARG A C 1
ATOM 878 O O . ARG A 1 113 ? -0.329 1.687 5.112 1.00 94.44 113 ARG A O 1
ATOM 885 N N . HIS A 1 114 ? -0.557 3.312 3.577 1.00 93.12 114 HIS A N 1
ATOM 886 C CA . HIS A 1 114 ? -2.026 3.269 3.571 1.00 93.12 114 HIS A CA 1
ATOM 887 C C . HIS A 1 114 ? -2.539 1.944 3.018 1.00 93.12 114 HIS A C 1
ATOM 889 O O . HIS A 1 114 ? -3.398 1.320 3.636 1.00 93.12 114 HIS A O 1
ATOM 895 N N . ALA A 1 115 ? -1.969 1.481 1.902 1.00 95.44 115 ALA A N 1
ATOM 896 C CA . ALA A 1 115 ? -2.316 0.192 1.311 1.00 95.44 115 ALA A CA 1
ATOM 897 C C . ALA A 1 115 ? -1.967 -0.965 2.260 1.00 95.44 115 ALA A C 1
ATOM 899 O O . ALA A 1 115 ? -2.827 -1.794 2.559 1.00 95.44 115 ALA A O 1
ATOM 900 N N . LEU A 1 116 ? -0.744 -0.979 2.810 1.00 97.94 116 LEU A N 1
ATOM 901 C CA . LEU A 1 116 ? -0.323 -2.005 3.770 1.00 97.94 116 LEU A CA 1
ATOM 902 C C . LEU A 1 116 ? -1.256 -2.055 4.990 1.00 97.94 116 LEU A C 1
ATOM 904 O O . LEU A 1 116 ? -1.793 -3.115 5.305 1.00 97.94 116 LEU A O 1
ATOM 908 N N . GLY A 1 117 ? -1.478 -0.920 5.656 1.00 97.44 117 GLY A N 1
ATOM 909 C CA . GLY A 1 117 ? -2.320 -0.852 6.850 1.00 97.44 117 GLY A CA 1
ATOM 910 C C . GLY A 1 1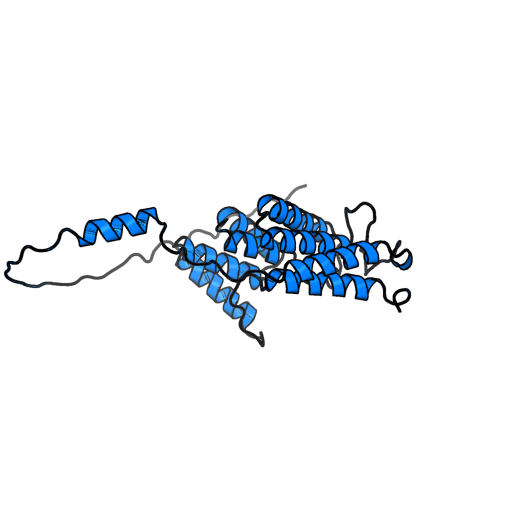17 ? -3.767 -1.262 6.573 1.00 97.44 117 GLY A C 1
ATOM 911 O O . GLY A 1 117 ? -4.352 -2.026 7.342 1.00 97.44 117 GLY A O 1
ATOM 912 N N . ALA A 1 118 ? -4.342 -0.814 5.454 1.00 96.31 118 ALA A N 1
ATOM 913 C CA . ALA A 1 118 ? -5.720 -1.134 5.092 1.00 96.31 118 ALA A CA 1
ATOM 914 C C . ALA A 1 118 ? -5.916 -2.622 4.758 1.00 96.31 118 ALA A C 1
ATOM 916 O O . ALA A 1 118 ? -6.906 -3.214 5.185 1.00 96.31 118 ALA A O 1
ATOM 917 N N . LEU A 1 119 ? -4.971 -3.246 4.050 1.00 96.88 119 LEU A N 1
ATOM 918 C CA . LEU A 1 119 ? -5.039 -4.671 3.712 1.00 96.88 119 LEU A CA 1
ATOM 919 C C . LEU A 1 119 ? -4.764 -5.574 4.924 1.00 96.88 119 LEU A C 1
ATOM 921 O O . LEU A 1 119 ? -5.393 -6.627 5.058 1.00 96.88 119 LEU A O 1
ATOM 925 N N . LEU A 1 120 ? -3.884 -5.154 5.843 1.00 97.75 120 LEU A N 1
ATOM 926 C CA . LEU A 1 120 ? -3.699 -5.815 7.141 1.00 97.75 120 LEU A CA 1
ATOM 927 C C . LEU A 1 120 ? -4.990 -5.769 7.968 1.00 97.75 120 LEU A C 1
ATOM 929 O O . LEU A 1 120 ? -5.398 -6.789 8.525 1.00 97.75 120 LEU A O 1
ATOM 933 N N . LEU A 1 121 ? -5.647 -4.605 8.013 1.00 96.44 121 LEU A N 1
ATOM 934 C CA . LEU A 1 121 ? -6.933 -4.418 8.681 1.00 96.44 121 LEU A CA 1
ATOM 935 C C . LEU A 1 121 ? -8.024 -5.310 8.066 1.00 96.44 121 LEU A C 1
ATOM 937 O O . LEU A 1 121 ? -8.693 -6.034 8.800 1.00 96.44 121 LEU A O 1
ATOM 941 N N . GLU A 1 122 ? -8.156 -5.327 6.735 1.00 94.12 122 GLU A N 1
ATOM 942 C CA . GLU A 1 122 ? -9.080 -6.212 6.002 1.00 94.12 122 GLU A CA 1
ATOM 943 C C . GLU A 1 122 ? -8.834 -7.698 6.322 1.00 94.12 122 GLU A C 1
ATOM 945 O O . GLU A 1 122 ? -9.783 -8.464 6.487 1.00 94.12 122 GLU A O 1
ATOM 950 N N . SER A 1 123 ? -7.570 -8.099 6.502 1.00 95.06 123 SER A N 1
ATOM 951 C CA . SER A 1 123 ? -7.173 -9.451 6.924 1.00 95.06 123 SER A CA 1
ATOM 952 C C . SER A 1 123 ? -7.214 -9.692 8.440 1.00 95.06 123 SER A C 1
ATOM 954 O O . SER A 1 123 ? -6.668 -10.694 8.902 1.00 95.06 123 SER A O 1
ATOM 956 N N . LYS A 1 124 ? -7.818 -8.794 9.229 1.00 95.19 124 LYS A N 1
ATOM 957 C CA . LYS A 1 124 ? -7.913 -8.877 10.700 1.00 95.19 124 LYS A CA 1
ATOM 958 C C . LYS A 1 124 ? -6.562 -8.935 11.437 1.00 95.19 124 LYS A C 1
ATOM 960 O O . LYS A 1 124 ? -6.498 -9.328 12.601 1.00 95.19 124 LYS A O 1
ATOM 965 N N . ARG A 1 125 ? -5.463 -8.496 10.812 1.00 97.00 125 ARG A N 1
ATOM 966 C CA . ARG A 1 125 ? -4.131 -8.373 11.441 1.00 97.00 125 ARG A CA 1
ATOM 967 C C . ARG A 1 125 ? -4.021 -7.052 12.204 1.00 97.00 125 ARG A C 1
ATOM 969 O O . ARG A 1 125 ? -3.188 -6.202 11.897 1.00 97.00 125 ARG A O 1
ATOM 976 N N . PHE A 1 126 ? -4.902 -6.861 13.187 1.00 96.94 126 PHE A N 1
ATOM 977 C CA . PHE A 1 126 ? -5.142 -5.560 13.822 1.00 96.94 126 PHE A CA 1
ATOM 978 C C . PHE A 1 126 ? -3.915 -4.968 14.516 1.00 96.94 126 PHE A C 1
ATOM 980 O O . PHE A 1 126 ? -3.684 -3.767 14.408 1.00 96.94 126 PHE A O 1
ATOM 987 N N . GLN A 1 127 ? -3.118 -5.791 15.206 1.00 97.50 127 GLN A N 1
ATOM 988 C CA . GLN A 1 127 ? -1.921 -5.314 15.907 1.00 97.50 127 GLN A CA 1
ATOM 989 C C . GLN A 1 127 ? -0.899 -4.716 14.934 1.00 97.50 127 GLN A C 1
ATOM 991 O O . GLN A 1 127 ? -0.393 -3.621 15.164 1.00 97.50 127 GLN A O 1
ATOM 996 N N . GLU A 1 128 ? -0.645 -5.403 13.819 1.00 98.06 128 GLU A N 1
ATOM 997 C CA . GLU A 1 128 ? 0.282 -4.918 12.799 1.00 98.06 128 GLU A CA 1
ATOM 998 C C . GLU A 1 128 ? -0.283 -3.692 12.070 1.00 98.06 128 GLU A C 1
ATOM 1000 O O . GLU A 1 128 ? 0.417 -2.695 11.909 1.00 98.06 128 GLU A O 1
ATOM 1005 N N . ALA A 1 129 ? -1.566 -3.725 11.690 1.00 98.12 129 ALA A N 1
ATOM 1006 C CA . ALA A 1 129 ? -2.232 -2.593 11.046 1.00 98.12 129 ALA A CA 1
ATOM 1007 C C . ALA A 1 129 ? -2.156 -1.323 11.911 1.00 98.12 129 ALA A C 1
ATOM 1009 O O . ALA A 1 129 ? -1.813 -0.250 11.415 1.00 98.12 129 ALA A O 1
ATOM 1010 N N . LYS A 1 130 ? -2.415 -1.456 13.218 1.00 97.94 130 LYS A N 1
ATOM 1011 C CA . LYS A 1 130 ? -2.322 -0.362 14.189 1.00 97.94 130 LYS A CA 1
ATOM 1012 C C . LYS A 1 130 ? -0.922 0.247 14.212 1.00 97.94 130 LYS A C 1
ATOM 1014 O O . LYS A 1 130 ? -0.801 1.458 14.059 1.00 97.94 130 LYS A O 1
ATOM 1019 N N . ALA A 1 131 ? 0.118 -0.581 14.311 1.00 98.19 131 ALA A N 1
ATOM 1020 C CA . ALA A 1 131 ? 1.502 -0.108 14.311 1.00 98.19 131 ALA A CA 1
ATOM 1021 C C . ALA A 1 131 ? 1.869 0.634 13.011 1.00 98.19 131 ALA A C 1
ATOM 1023 O O . ALA A 1 131 ? 2.556 1.659 13.052 1.00 98.19 131 ALA A O 1
ATOM 1024 N N . VAL A 1 132 ? 1.381 0.161 11.855 1.00 98.00 132 VAL A N 1
ATOM 1025 C CA . VAL A 1 132 ? 1.584 0.831 10.559 1.00 98.00 132 VAL A CA 1
ATOM 1026 C C . VAL A 1 132 ? 0.955 2.226 10.554 1.00 98.00 132 VAL A C 1
ATOM 1028 O O . VAL A 1 132 ? 1.629 3.185 10.173 1.00 98.00 132 VAL A O 1
ATOM 1031 N N . PHE A 1 133 ? -0.295 2.357 11.005 1.00 97.69 133 PHE A N 1
ATOM 1032 C CA . PHE A 1 133 ? -0.994 3.644 11.052 1.00 97.69 133 PHE A CA 1
ATOM 1033 C C . PHE A 1 133 ? -0.423 4.605 12.104 1.00 97.69 133 PHE A C 1
ATOM 1035 O O . PHE A 1 133 ? -0.326 5.802 11.846 1.00 97.69 133 PHE A O 1
ATOM 1042 N N . GLU A 1 134 ? -0.013 4.108 13.273 1.00 97.06 134 GLU A N 1
ATOM 1043 C CA . GLU A 1 134 ? 0.642 4.923 14.306 1.00 97.06 134 GLU A CA 1
ATOM 1044 C C . GLU A 1 134 ? 1.990 5.467 13.814 1.00 97.06 134 GLU A C 1
ATOM 1046 O O . GLU A 1 134 ? 2.285 6.647 14.002 1.00 97.06 134 GLU A O 1
ATOM 1051 N N . THR A 1 135 ? 2.770 4.642 13.105 1.00 96.88 135 THR A N 1
ATOM 1052 C CA . THR A 1 135 ? 4.023 5.078 12.468 1.00 96.88 135 THR A CA 1
ATOM 1053 C C . THR A 1 135 ? 3.766 6.147 11.404 1.00 96.88 135 THR A C 1
ATOM 1055 O O . THR A 1 135 ? 4.496 7.134 11.331 1.00 96.88 135 THR A O 1
ATOM 1058 N N . ASP A 1 136 ? 2.720 5.980 10.589 1.00 95.56 136 ASP A N 1
ATOM 1059 C CA . ASP A 1 136 ? 2.338 6.976 9.585 1.00 95.56 136 ASP A CA 1
ATOM 1060 C C . ASP A 1 136 ? 1.941 8.310 10.233 1.00 95.56 136 ASP A C 1
ATOM 1062 O O . ASP A 1 136 ? 2.415 9.353 9.798 1.00 95.56 136 ASP A O 1
ATOM 1066 N N . LEU A 1 137 ? 1.159 8.296 11.320 1.00 95.88 137 LEU A N 1
ATOM 1067 C CA . LEU A 1 137 ? 0.769 9.518 12.036 1.00 95.88 137 LEU A CA 1
ATOM 1068 C C . LEU A 1 137 ? 1.925 10.216 12.752 1.00 95.88 137 LEU A C 1
ATOM 1070 O O . LEU A 1 137 ? 1.879 11.437 12.906 1.00 95.88 137 LEU A O 1
ATOM 1074 N N . ALA A 1 138 ? 2.950 9.473 13.176 1.00 95.06 138 ALA A N 1
ATOM 1075 C CA . ALA A 1 138 ? 4.160 10.063 13.739 1.00 95.06 138 ALA A CA 1
ATOM 1076 C C . ALA A 1 138 ? 4.924 10.898 12.695 1.00 95.06 138 ALA A C 1
ATOM 1078 O O . ALA A 1 138 ? 5.493 11.933 13.036 1.00 95.06 138 ALA A O 1
ATOM 1079 N N . LYS A 1 139 ? 4.906 10.471 11.424 1.00 90.19 139 LYS A N 1
ATOM 1080 C CA . LYS A 1 139 ? 5.542 11.183 10.303 1.00 90.19 139 LYS A CA 1
ATOM 1081 C C . LYS A 1 139 ? 4.631 12.259 9.706 1.00 90.19 139 LYS A C 1
ATOM 1083 O O . LYS A 1 139 ? 5.084 13.361 9.415 1.00 90.19 139 LYS A O 1
ATOM 1088 N N . TRP A 1 140 ? 3.345 11.948 9.555 1.00 90.56 140 TRP A N 1
ATOM 1089 C CA . TRP A 1 140 ? 2.331 12.780 8.909 1.00 90.56 140 TRP A CA 1
ATOM 1090 C C . TRP A 1 140 ? 1.142 13.015 9.852 1.00 90.56 140 TRP A C 1
ATOM 1092 O O . TRP A 1 140 ? 0.114 12.331 9.759 1.00 90.56 140 TRP A O 1
ATOM 1102 N N . PRO A 1 141 ? 1.244 13.993 10.771 1.00 93.44 141 PRO A N 1
ATOM 1103 C CA . PRO A 1 141 ? 0.175 14.279 11.714 1.00 93.44 141 PRO A CA 1
ATOM 1104 C C . PRO A 1 141 ? -1.147 14.577 11.004 1.00 93.44 141 PRO A C 1
ATOM 1106 O O . PRO A 1 141 ? -1.201 15.356 10.052 1.00 93.44 141 PRO A O 1
ATOM 1109 N N . ARG A 1 142 ? -2.234 13.996 11.521 1.00 92.62 142 ARG A N 1
ATOM 1110 C CA . ARG A 1 142 ? -3.603 14.125 10.986 1.00 92.6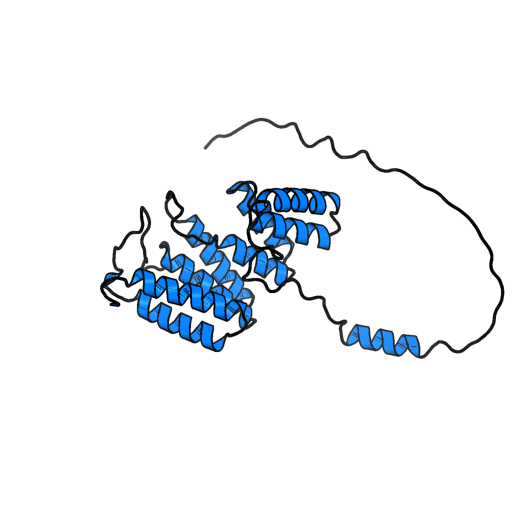2 142 ARG A CA 1
ATOM 1111 C C . ARG A 1 142 ? -3.816 13.516 9.591 1.00 92.62 142 ARG A C 1
ATOM 1113 O O . ARG A 1 142 ? -4.746 13.912 8.892 1.00 92.62 142 ARG A O 1
ATOM 1120 N N . ASN A 1 143 ? -3.009 12.529 9.195 1.00 93.44 143 ASN A N 1
ATOM 1121 C CA . ASN A 1 143 ? -3.270 11.762 7.980 1.00 93.44 143 ASN A CA 1
ATOM 1122 C C . ASN A 1 143 ? -4.632 11.045 8.061 1.00 93.44 143 ASN A C 1
ATOM 1124 O O . ASN A 1 143 ? -4.838 10.160 8.895 1.00 93.44 143 ASN A O 1
ATOM 1128 N N . LEU A 1 144 ? -5.559 11.429 7.178 1.00 93.62 144 LEU A N 1
ATOM 1129 C CA . LEU A 1 144 ? -6.938 10.938 7.151 1.00 93.62 144 LEU A CA 1
ATOM 1130 C C . LEU A 1 144 ? -7.030 9.406 7.087 1.00 93.62 144 LEU A C 1
ATOM 1132 O O . LEU A 1 144 ? -7.828 8.803 7.804 1.00 93.62 144 LEU A O 1
ATOM 1136 N N . TRP A 1 145 ? -6.217 8.780 6.240 1.00 94.56 145 TRP A N 1
ATOM 1137 C CA . TRP A 1 145 ? -6.257 7.342 5.976 1.00 94.56 145 TRP A CA 1
ATOM 1138 C C . TRP A 1 145 ? -5.881 6.534 7.220 1.00 94.56 145 TRP A C 1
ATOM 1140 O O . TRP A 1 145 ? -6.595 5.608 7.613 1.00 94.56 145 TRP A O 1
ATOM 1150 N N . SER A 1 146 ? -4.823 6.964 7.907 1.00 96.06 146 SER A N 1
ATOM 1151 C CA . SER A 1 146 ? -4.360 6.352 9.153 1.00 96.06 146 SER A CA 1
ATOM 1152 C C . SER A 1 146 ? -5.322 6.593 10.315 1.00 96.06 146 SER A C 1
ATOM 1154 O O . SER A 1 146 ? -5.600 5.670 11.079 1.00 96.06 146 SER A O 1
ATOM 1156 N N . LEU A 1 147 ? -5.921 7.787 10.410 1.00 96.56 147 LEU A N 1
ATOM 1157 C CA . LEU A 1 147 ? -6.969 8.071 11.399 1.00 96.56 147 LEU A CA 1
ATOM 1158 C C . LEU A 1 147 ? -8.201 7.177 11.204 1.00 96.56 147 LEU A C 1
ATOM 1160 O O . LEU A 1 147 ? -8.721 6.634 12.177 1.00 96.56 147 LEU A O 1
ATOM 1164 N N . LYS A 1 148 ? -8.650 6.978 9.958 1.00 95.12 148 LYS A N 1
ATOM 1165 C CA . LYS A 1 148 ? -9.761 6.066 9.633 1.00 95.12 148 LYS A CA 1
ATOM 1166 C C . LYS A 1 148 ? -9.437 4.625 10.026 1.00 95.12 148 LYS A C 1
ATOM 1168 O O . LYS A 1 148 ? -10.270 3.965 10.642 1.00 95.12 148 LYS A O 1
ATOM 1173 N N . GLY A 1 149 ? -8.230 4.155 9.710 1.00 95.81 149 GLY A N 1
ATOM 1174 C CA . GLY A 1 149 ? -7.771 2.817 10.079 1.00 95.81 149 GLY A CA 1
ATOM 1175 C C . GLY A 1 149 ? -7.732 2.591 11.590 1.00 95.81 149 GLY A C 1
ATOM 1176 O O . GLY A 1 149 ? -8.250 1.587 12.074 1.00 95.81 149 GLY A O 1
ATOM 1177 N N . LEU A 1 150 ? -7.189 3.546 12.349 1.00 97.44 150 LEU A N 1
ATOM 1178 C CA . LEU A 1 150 ? -7.139 3.471 13.812 1.00 97.44 150 LEU A CA 1
ATOM 1179 C C . LEU A 1 150 ? -8.518 3.578 14.463 1.00 97.44 150 LEU A C 1
ATOM 1181 O O . LEU A 1 150 ? -8.776 2.864 15.430 1.00 97.44 150 LEU A O 1
ATOM 1185 N N . ALA A 1 151 ? -9.410 4.418 13.932 1.00 96.88 151 ALA A N 1
ATOM 1186 C CA . ALA A 1 151 ? -10.790 4.501 14.401 1.00 96.88 151 ALA A CA 1
ATOM 1187 C C . ALA A 1 151 ? -11.514 3.155 14.243 1.00 96.88 151 ALA A C 1
ATOM 1189 O O . ALA A 1 151 ? -12.169 2.694 15.177 1.00 96.88 151 ALA A O 1
ATOM 1190 N N . GLU A 1 152 ? -11.353 2.500 13.090 1.00 95.81 152 GLU A N 1
ATOM 1191 C CA . GLU A 1 152 ? -11.972 1.201 12.823 1.00 95.81 152 GLU A CA 1
ATOM 1192 C C . GLU A 1 152 ? -11.391 0.092 13.709 1.00 95.81 152 GLU A C 1
ATOM 1194 O O . GLU A 1 152 ? -12.146 -0.685 14.292 1.00 95.81 152 GLU A O 1
ATOM 1199 N N . ILE A 1 153 ? -10.066 0.055 13.888 1.00 96.62 153 ILE A N 1
ATOM 1200 C CA . ILE A 1 153 ? -9.421 -0.887 14.814 1.00 96.62 153 ILE A CA 1
ATOM 1201 C C . ILE A 1 153 ? -9.947 -0.680 16.237 1.00 96.62 153 ILE A C 1
ATOM 1203 O O . ILE A 1 153 ? -10.382 -1.644 16.859 1.00 96.62 153 ILE A O 1
ATOM 1207 N N . ALA A 1 154 ? -9.960 0.563 16.730 1.00 97.19 154 ALA A N 1
ATOM 1208 C CA . ALA A 1 154 ? -10.433 0.889 18.074 1.00 97.19 154 ALA A CA 1
ATOM 1209 C C . ALA A 1 154 ? -11.911 0.518 18.278 1.00 97.19 154 ALA A C 1
ATOM 1211 O O . ALA A 1 154 ? -12.293 0.046 19.347 1.00 97.19 154 ALA A O 1
ATOM 1212 N N . ARG A 1 155 ? -12.748 0.683 17.246 1.00 95.94 155 ARG A N 1
ATOM 1213 C CA . ARG A 1 155 ? -14.154 0.262 17.273 1.00 95.94 155 ARG A CA 1
ATOM 1214 C C . ARG A 1 155 ? -14.281 -1.257 17.398 1.00 95.94 155 ARG A C 1
ATOM 1216 O O . ARG A 1 155 ? -15.084 -1.733 18.194 1.00 95.94 155 ARG A O 1
ATOM 1223 N N . ILE A 1 156 ? -13.492 -2.012 16.631 1.00 94.94 156 ILE A N 1
ATOM 1224 C CA . ILE A 1 156 ? -13.493 -3.482 16.661 1.00 94.94 156 ILE A CA 1
ATOM 1225 C C . ILE A 1 156 ? -12.969 -4.011 18.006 1.00 94.94 156 ILE A C 1
ATOM 1227 O O . ILE A 1 156 ? -13.496 -4.997 18.515 1.00 94.94 156 ILE A O 1
ATOM 1231 N N . THR A 1 157 ? -11.967 -3.359 18.604 1.00 94.12 157 THR A N 1
ATOM 1232 C CA . THR A 1 157 ? -11.377 -3.767 19.892 1.00 94.12 157 THR A CA 1
ATOM 1233 C C . THR A 1 157 ? -12.145 -3.262 21.119 1.00 94.12 157 THR A C 1
ATOM 1235 O O . THR A 1 157 ? -11.773 -3.598 22.241 1.00 94.12 157 THR A O 1
ATOM 1238 N N . GLY A 1 158 ? -13.216 -2.481 20.937 1.00 95.56 158 GLY A N 1
ATOM 1239 C CA . GLY A 1 158 ? -14.042 -1.948 22.029 1.00 95.56 158 GLY A CA 1
ATOM 1240 C C . GLY A 1 158 ? -13.468 -0.706 22.725 1.00 95.56 158 GLY A C 1
ATOM 1241 O O . GLY A 1 158 ? -14.002 -0.261 23.740 1.00 95.56 158 GLY A O 1
ATOM 1242 N N . GLU A 1 159 ? -12.414 -0.097 22.179 1.00 97.06 159 GLU A N 1
ATOM 1243 C CA . GLU A 1 159 ? -11.782 1.129 22.683 1.00 97.06 159 GLU A CA 1
ATOM 1244 C C . GLU A 1 159 ? -12.582 2.385 22.268 1.00 97.06 159 GLU A C 1
ATOM 1246 O O . GLU A 1 159 ? -12.072 3.271 21.579 1.00 97.06 159 GLU A O 1
ATOM 1251 N N . SER A 1 160 ? -13.849 2.467 22.692 1.00 96.00 160 SER A N 1
ATOM 1252 C CA . SER A 1 160 ? -14.842 3.447 22.205 1.00 96.00 160 SER A CA 1
ATOM 1253 C C . SER A 1 160 ? -14.366 4.905 22.275 1.00 96.00 160 SER A C 1
ATOM 1255 O O . SER A 1 160 ? -14.451 5.625 21.285 1.00 96.00 160 SER A O 1
ATOM 1257 N N . THR A 1 161 ? -13.756 5.326 23.389 1.00 97.88 161 THR A N 1
ATOM 1258 C CA . THR A 1 161 ? -13.223 6.693 23.542 1.00 97.88 161 THR A CA 1
ATOM 1259 C C . THR A 1 161 ? -12.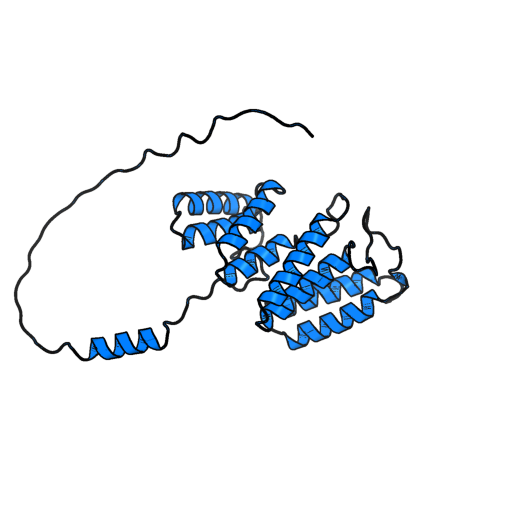142 7.019 22.507 1.00 97.88 161 THR A C 1
ATOM 1261 O O . THR A 1 161 ? -12.099 8.127 21.973 1.00 97.88 161 THR A O 1
ATOM 1264 N N . LYS A 1 162 ? -11.259 6.059 22.193 1.00 97.38 162 LYS A N 1
ATOM 1265 C CA . LYS A 1 162 ? -10.229 6.251 21.161 1.00 97.38 162 LYS A CA 1
ATOM 1266 C C . LYS A 1 162 ? -10.843 6.240 19.769 1.00 97.38 162 LYS A C 1
ATOM 1268 O O . LYS A 1 162 ? -10.450 7.054 18.939 1.00 97.38 162 LYS A O 1
ATOM 1273 N N . ALA A 1 163 ? -11.810 5.356 19.529 1.00 97.81 163 ALA A N 1
ATOM 1274 C CA . ALA A 1 163 ? -12.529 5.294 18.263 1.00 97.81 163 ALA A CA 1
ATOM 1275 C C . ALA A 1 163 ? -13.195 6.641 17.942 1.00 97.81 163 ALA A C 1
ATOM 1277 O O . ALA A 1 163 ? -12.993 7.175 16.854 1.00 97.81 163 ALA A O 1
ATOM 1278 N N . GLU A 1 164 ? -13.898 7.237 18.909 1.00 97.75 164 GLU A N 1
ATOM 1279 C CA . GLU A 1 164 ? -14.514 8.562 18.774 1.00 97.75 164 GLU A CA 1
ATOM 1280 C C . GLU A 1 164 ? -13.478 9.668 18.540 1.00 97.75 164 GLU A C 1
ATOM 1282 O O . GLU A 1 164 ? -13.658 10.511 17.658 1.00 97.75 164 GLU A O 1
ATOM 1287 N N . ALA A 1 165 ? -12.365 9.652 19.280 1.00 97.94 165 ALA A N 1
ATOM 1288 C CA . ALA A 1 165 ? -11.299 10.636 19.114 1.00 97.94 165 ALA A CA 1
ATOM 1289 C C . ALA A 1 165 ? -10.676 10.584 17.707 1.00 97.94 165 ALA A C 1
ATOM 1291 O O . ALA A 1 165 ? -10.552 11.620 17.049 1.00 97.94 165 ALA A O 1
ATOM 1292 N N . TYR A 1 166 ? -10.329 9.390 17.215 1.00 97.69 166 TYR A N 1
ATOM 1293 C CA . TYR A 1 166 ? -9.799 9.217 15.861 1.00 97.69 166 TYR A CA 1
ATOM 1294 C C . TYR A 1 166 ? -10.839 9.553 14.789 1.00 97.69 166 TYR A C 1
ATOM 1296 O O . TYR A 1 166 ? -10.498 10.198 13.799 1.00 97.69 166 TYR A O 1
ATOM 1304 N N . ALA A 1 167 ? -12.107 9.181 14.989 1.00 96.00 167 ALA A N 1
ATOM 1305 C CA . ALA A 1 167 ? -13.189 9.498 14.061 1.00 96.00 167 ALA A CA 1
ATOM 1306 C C . ALA A 1 167 ? -13.422 11.011 13.942 1.00 96.00 167 ALA A C 1
ATOM 1308 O O . ALA A 1 167 ? -13.606 11.508 12.831 1.00 96.00 167 ALA A O 1
ATOM 1309 N N . ARG A 1 168 ? -13.350 11.755 15.054 1.00 97.19 168 ARG A N 1
ATOM 1310 C CA . ARG A 1 168 ? -13.440 13.222 15.046 1.00 97.19 168 ARG A CA 1
ATOM 1311 C C . ARG A 1 168 ? -12.298 13.847 14.248 1.00 97.19 168 ARG A C 1
ATOM 1313 O O . ARG A 1 168 ? -12.549 14.648 13.353 1.00 97.19 168 ARG A O 1
ATOM 1320 N N . LEU A 1 169 ? -11.060 13.433 14.517 1.00 96.88 169 LEU A N 1
ATOM 1321 C CA . LEU A 1 169 ? -9.890 13.917 13.777 1.00 96.88 169 LEU A CA 1
ATOM 1322 C C . LEU A 1 169 ? -9.975 13.564 12.286 1.00 96.88 169 LEU A C 1
ATOM 1324 O O . LEU A 1 169 ? -9.612 14.374 11.436 1.00 96.88 169 LEU A O 1
ATOM 1328 N N . ALA A 1 170 ? -10.471 12.370 11.952 1.00 95.62 170 ALA A N 1
ATOM 1329 C CA . ALA A 1 170 ? -10.693 11.971 10.568 1.00 95.62 170 ALA A CA 1
ATOM 1330 C C . ALA A 1 170 ? -11.758 12.855 9.901 1.00 95.62 170 ALA A C 1
ATOM 1332 O O . ALA A 1 170 ? -11.568 13.285 8.766 1.00 95.62 170 ALA A O 1
ATOM 1333 N N . ALA A 1 171 ? -12.854 13.167 10.599 1.00 94.31 171 ALA A N 1
ATOM 1334 C CA . ALA A 1 171 ? -13.890 14.061 10.092 1.00 94.31 171 ALA A CA 1
ATOM 1335 C C . ALA A 1 171 ? -13.320 15.456 9.788 1.00 94.31 171 ALA A C 1
ATOM 1337 O O . ALA A 1 171 ? -13.514 15.952 8.680 1.00 94.31 171 ALA A O 1
ATOM 1338 N N . GLU A 1 172 ? -12.537 16.028 10.708 1.00 95.62 172 GLU A N 1
ATOM 1339 C CA . GLU A 1 172 ? -11.833 17.304 10.512 1.00 95.62 172 GLU A CA 1
ATOM 1340 C C . GLU A 1 172 ? -10.882 17.259 9.305 1.00 95.62 172 GLU A C 1
ATOM 1342 O O . GLU A 1 172 ? -10.925 18.141 8.447 1.00 95.62 172 GLU A O 1
ATOM 1347 N N . ALA A 1 173 ? -10.063 16.207 9.194 1.00 93.56 173 ALA A N 1
ATOM 1348 C CA . ALA A 1 173 ? -9.129 16.029 8.081 1.00 93.56 173 ALA A CA 1
ATOM 1349 C C . ALA A 1 173 ? -9.842 15.867 6.724 1.00 93.56 173 ALA A C 1
ATOM 1351 O O . ALA A 1 173 ? -9.300 16.250 5.689 1.00 93.56 173 ALA A O 1
ATOM 1352 N N . SER A 1 174 ? -11.065 15.327 6.722 1.00 93.19 174 SER A N 1
ATOM 1353 C CA . SER A 1 174 ? -11.886 15.134 5.520 1.00 93.19 174 SER A CA 1
ATOM 1354 C C . SER A 1 174 ? -12.886 16.260 5.236 1.00 93.19 174 SER A C 1
ATOM 1356 O O . SER A 1 174 ? -13.623 16.168 4.261 1.00 93.19 174 SER A O 1
ATOM 1358 N N . ALA A 1 175 ? -12.920 17.335 6.033 1.00 93.12 175 ALA A N 1
ATOM 1359 C CA . ALA A 1 175 ? -13.986 18.344 5.979 1.00 93.12 175 ALA A CA 1
ATOM 1360 C C . ALA A 1 175 ? -14.127 19.068 4.624 1.00 93.12 175 ALA A C 1
ATOM 1362 O O . ALA A 1 175 ? -15.175 19.637 4.332 1.00 93.12 175 ALA A O 1
ATOM 1363 N N . ARG A 1 176 ? -13.071 19.061 3.802 1.00 90.00 176 ARG A N 1
ATOM 1364 C CA . ARG A 1 176 ? -13.041 19.665 2.460 1.00 90.00 176 ARG A CA 1
ATOM 1365 C C . ARG A 1 176 ? -12.971 18.635 1.329 1.00 90.00 176 ARG A C 1
ATOM 1367 O O . ARG A 1 176 ? -12.716 19.020 0.195 1.00 90.00 176 ARG A O 1
ATOM 1374 N N . ALA A 1 177 ? -13.1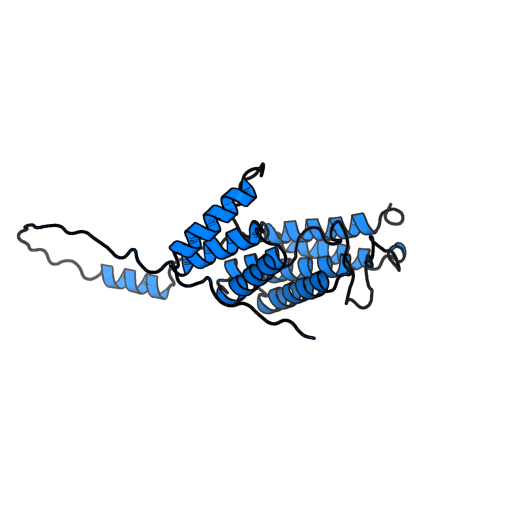07 17.346 1.633 1.00 89.38 177 ALA A N 1
ATOM 1375 C CA . ALA A 1 177 ? -13.064 16.301 0.621 1.00 89.38 177 ALA A CA 1
ATOM 1376 C C . ALA A 1 177 ? -14.371 16.282 -0.183 1.00 89.38 177 ALA A C 1
ATOM 1378 O O . ALA A 1 177 ? -15.456 16.268 0.396 1.00 89.38 177 ALA A O 1
ATOM 1379 N N . ASP A 1 178 ? -14.265 16.219 -1.511 1.00 91.12 178 ASP A N 1
ATOM 1380 C CA . ASP A 1 178 ? -15.430 16.124 -2.404 1.00 91.12 178 ASP A CA 1
ATOM 1381 C C . ASP A 1 178 ? -16.134 14.759 -2.319 1.00 91.12 178 ASP A C 1
ATOM 1383 O O . ASP A 1 178 ? -17.293 14.611 -2.705 1.00 91.12 178 ASP A O 1
ATOM 1387 N N . VAL A 1 179 ? -15.427 13.740 -1.819 1.00 87.38 179 VAL A N 1
ATOM 1388 C CA . VAL A 1 179 ? -15.916 12.365 -1.699 1.00 87.38 179 VAL A CA 1
ATOM 1389 C C . VAL A 1 179 ? -15.773 11.857 -0.272 1.00 87.38 179 VAL A C 1
ATOM 1391 O O . VAL A 1 179 ? -14.785 12.121 0.416 1.00 87.38 179 VAL A O 1
ATOM 1394 N N . SER A 1 180 ? -16.756 11.071 0.166 1.00 83.81 180 SER A N 1
ATOM 1395 C CA . SER A 1 180 ? -16.682 10.389 1.454 1.00 83.81 180 SER A CA 1
ATOM 1396 C C . SER A 1 180 ? -15.702 9.220 1.383 1.00 83.81 180 SER A C 1
ATOM 1398 O O . SER A 1 180 ? -15.814 8.344 0.525 1.00 83.81 180 SER A O 1
ATOM 1400 N N . ILE A 1 181 ? -14.753 9.190 2.317 1.00 82.19 181 ILE A N 1
ATOM 1401 C CA . ILE A 1 181 ? -13.769 8.115 2.446 1.00 82.19 181 ILE A CA 1
ATOM 1402 C C . ILE A 1 181 ? -14.238 7.153 3.545 1.00 82.19 181 ILE A C 1
ATOM 1404 O O . ILE A 1 181 ? -14.234 7.484 4.737 1.00 82.19 181 ILE A O 1
ATOM 1408 N N . GLY A 1 182 ? -14.684 5.965 3.127 1.00 81.12 182 GLY A N 1
ATOM 1409 C CA . GLY A 1 182 ? -15.264 4.945 4.011 1.00 81.12 182 GLY A CA 1
ATOM 1410 C C . GLY A 1 182 ? -14.257 3.977 4.640 1.00 81.12 182 GLY A C 1
ATOM 1411 O O . GLY A 1 182 ? -14.545 3.409 5.686 1.00 81.12 182 GLY A O 1
ATOM 1412 N N . ALA A 1 183 ? -13.077 3.809 4.039 1.00 86.62 183 ALA A N 1
ATOM 1413 C CA . ALA A 1 183 ? -12.047 2.869 4.481 1.00 86.62 183 ALA A CA 1
ATOM 1414 C C . ALA A 1 183 ? -10.681 3.554 4.624 1.00 86.62 183 ALA A C 1
ATOM 1416 O O . ALA A 1 183 ? -10.469 4.657 4.122 1.00 86.62 183 ALA A O 1
ATOM 1417 N N . ALA A 1 184 ? -9.740 2.875 5.283 1.00 90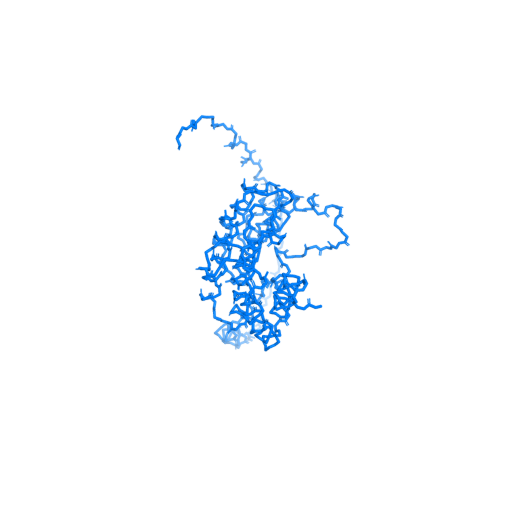.44 184 ALA A N 1
ATOM 1418 C CA . ALA A 1 184 ? -8.369 3.355 5.464 1.00 90.44 184 ALA A CA 1
ATOM 1419 C C . ALA A 1 184 ? -7.554 3.416 4.156 1.00 90.44 184 ALA A C 1
ATOM 1421 O O . ALA A 1 184 ? -6.510 4.050 4.121 1.00 90.44 184 ALA A O 1
ATOM 1422 N N . CYS A 1 185 ? -8.019 2.779 3.078 1.00 91.88 185 CYS A N 1
ATOM 1423 C CA . CYS A 1 185 ? -7.512 2.946 1.717 1.00 91.88 185 CYS A CA 1
ATOM 1424 C C . CYS A 1 185 ? -8.555 2.405 0.730 1.00 91.88 185 CYS A C 1
ATOM 1426 O O . CYS A 1 185 ? -9.251 1.445 1.056 1.00 91.88 185 CYS A O 1
ATOM 1428 N N . LEU A 1 186 ? -8.622 2.955 -0.486 1.00 89.69 186 LEU A N 1
ATOM 1429 C CA . LEU A 1 186 ? -9.460 2.406 -1.566 1.00 89.69 186 LEU A CA 1
ATOM 1430 C C . LEU A 1 186 ? -8.946 1.063 -2.109 1.00 89.69 186 LEU A C 1
ATOM 1432 O O . LEU A 1 186 ? -9.653 0.392 -2.854 1.00 89.69 186 LEU A O 1
ATOM 1436 N N . CYS A 1 187 ? -7.737 0.654 -1.722 1.00 89.19 187 CYS A N 1
ATOM 1437 C CA . CYS A 1 187 ? -7.249 -0.692 -1.985 1.00 89.19 187 CYS A CA 1
ATOM 1438 C C . CYS A 1 187 ? -8.001 -1.749 -1.172 1.00 89.19 187 CYS A C 1
ATOM 1440 O O . CYS A 1 187 ? -8.063 -2.894 -1.605 1.00 89.19 187 CYS A O 1
ATOM 1442 N N . ALA A 1 188 ? -8.579 -1.388 -0.021 1.00 88.81 188 ALA A N 1
ATOM 1443 C CA . ALA A 1 188 ? -9.381 -2.289 0.796 1.00 88.81 188 ALA A CA 1
ATOM 1444 C C . ALA A 1 188 ? -10.870 -2.189 0.429 1.00 88.81 188 ALA A C 1
ATOM 1446 O O . ALA A 1 188 ? -11.425 -1.104 0.273 1.00 88.81 188 ALA A O 1
ATOM 1447 N N . ASN A 1 189 ? -11.529 -3.341 0.371 1.00 81.81 189 ASN A N 1
ATOM 1448 C CA . ASN A 1 189 ? -12.967 -3.507 0.185 1.00 81.81 189 ASN A CA 1
ATOM 1449 C C . ASN A 1 189 ? -13.725 -3.615 1.528 1.00 81.81 189 ASN A C 1
ATOM 1451 O O . ASN A 1 189 ? -14.917 -3.927 1.545 1.00 81.81 189 ASN A O 1
ATOM 1455 N N . GLY A 1 190 ? -13.043 -3.348 2.647 1.00 71.56 190 GLY A N 1
ATOM 1456 C CA . GLY A 1 190 ? -13.594 -3.359 4.003 1.00 71.56 190 GLY A CA 1
ATOM 1457 C C . GLY A 1 190 ? -13.472 -4.719 4.698 1.00 71.56 190 GLY A C 1
ATOM 1458 O O . GLY A 1 190 ? -13.308 -5.760 4.062 1.00 71.56 190 GLY A O 1
ATOM 1459 N N . VAL A 1 191 ? -13.555 -4.719 6.033 1.00 66.00 191 VAL A N 1
ATOM 1460 C CA . VAL A 1 191 ? -13.544 -5.958 6.826 1.00 66.00 191 VAL A CA 1
ATOM 1461 C C . VAL A 1 191 ? -14.862 -6.693 6.587 1.00 66.00 191 VAL A C 1
ATOM 1463 O O . VAL A 1 191 ? -15.925 -6.236 7.008 1.00 66.00 191 VAL A O 1
ATOM 1466 N N . LYS A 1 192 ? -14.816 -7.840 5.904 1.00 59.78 192 LYS A N 1
ATOM 1467 C CA . LYS A 1 192 ? -16.007 -8.681 5.730 1.00 59.78 192 LYS A CA 1
ATOM 1468 C C . LYS A 1 192 ? -16.426 -9.263 7.082 1.00 59.78 192 LYS A C 1
ATOM 1470 O O . LYS A 1 192 ? -15.602 -9.841 7.793 1.00 59.78 192 LYS A O 1
ATOM 1475 N N . ALA A 1 193 ? -17.712 -9.146 7.411 1.00 45.56 193 ALA A N 1
ATOM 1476 C CA . ALA A 1 193 ? -18.304 -9.911 8.501 1.00 45.56 193 ALA A CA 1
ATOM 1477 C C . ALA A 1 193 ? -18.189 -11.410 8.174 1.00 45.56 193 ALA A C 1
ATOM 1479 O O . ALA A 1 193 ? -18.462 -11.825 7.045 1.00 45.56 193 ALA A O 1
ATOM 1480 N N . GLU A 1 194 ? -17.755 -12.221 9.137 1.00 46.22 194 GLU A N 1
ATOM 1481 C CA . GLU A 1 194 ? -17.768 -13.675 8.974 1.00 46.22 194 GLU A CA 1
ATOM 1482 C C . GLU A 1 194 ? -19.213 -14.158 8.857 1.00 46.22 194 GLU A C 1
ATOM 1484 O O . GLU A 1 194 ? -20.066 -13.811 9.672 1.00 46.22 194 GLU A O 1
ATOM 1489 N N . SER A 1 195 ? -19.490 -14.993 7.855 1.00 35.53 195 SER A N 1
ATOM 1490 C CA . SER A 1 195 ? -20.619 -15.911 7.974 1.00 35.53 195 SER A CA 1
ATOM 1491 C C . SER A 1 195 ? -20.260 -16.941 9.050 1.00 35.53 195 SER A C 1
ATOM 1493 O O . SER A 1 195 ? -19.128 -17.436 8.990 1.00 35.53 195 SER A O 1
ATOM 1495 N N . PRO A 1 196 ? -21.177 -17.314 9.960 1.00 37.00 196 PRO A N 1
ATOM 1496 C CA . PRO A 1 196 ? -20.889 -18.297 10.999 1.00 37.00 196 PRO A CA 1
ATOM 1497 C C . PRO A 1 196 ? -20.309 -19.573 10.387 1.00 37.00 196 PRO A C 1
ATOM 1499 O O . PRO A 1 196 ? -20.694 -19.990 9.286 1.00 37.00 196 PRO A O 1
ATOM 1502 N N . SER A 1 197 ? -19.343 -20.167 11.076 1.00 44.88 197 SER A N 1
ATOM 1503 C CA . SER A 1 197 ? -18.693 -21.405 10.660 1.00 44.88 197 SER A CA 1
ATOM 1504 C C . SER A 1 197 ? -19.722 -22.533 10.493 1.00 44.88 197 SER A C 1
ATOM 1506 O O . SER A 1 197 ? -20.814 -22.520 11.066 1.00 44.88 197 SER A O 1
ATOM 1508 N N . SER A 1 198 ? -19.400 -23.554 9.694 1.00 43.28 198 SER A N 1
ATOM 1509 C CA . SER A 1 198 ? -20.234 -24.766 9.592 1.00 43.28 198 SER A CA 1
ATOM 1510 C C . SER A 1 198 ? -20.435 -25.464 10.944 1.00 43.28 198 SER A C 1
ATOM 1512 O O . SER A 1 198 ? -21.441 -26.146 11.124 1.00 43.28 198 SER A O 1
ATOM 1514 N N . VAL A 1 199 ? -19.518 -25.248 11.890 1.00 52.97 199 VAL A N 1
ATOM 1515 C CA . VAL A 1 199 ? -19.584 -25.758 13.264 1.00 52.97 199 VAL A CA 1
ATOM 1516 C C . VAL A 1 199 ? -20.638 -24.999 14.081 1.00 52.97 199 VAL A C 1
ATOM 1518 O O . VAL A 1 199 ? -21.453 -25.621 14.758 1.00 52.97 199 VAL A O 1
ATOM 1521 N N . GLU A 1 200 ? -20.706 -23.671 13.952 1.00 46.88 200 GLU A N 1
ATOM 1522 C CA . GLU A 1 200 ? -21.729 -22.840 14.612 1.00 46.88 200 GLU A CA 1
ATOM 1523 C C . GLU A 1 200 ? -23.126 -23.066 14.015 1.00 46.88 200 GLU A C 1
ATOM 1525 O O . GLU A 1 200 ? -24.099 -23.196 14.756 1.00 46.88 200 GLU A O 1
ATOM 1530 N N . ARG A 1 201 ? -23.224 -23.261 12.690 1.00 46.66 201 ARG A N 1
ATOM 1531 C CA . ARG A 1 201 ? -24.490 -23.632 12.028 1.00 46.66 201 ARG A CA 1
ATOM 1532 C C . ARG A 1 201 ? -25.039 -24.986 12.494 1.00 46.66 201 ARG A C 1
ATOM 1534 O O . ARG A 1 201 ? -26.254 -25.155 12.577 1.00 46.66 201 ARG A O 1
ATOM 1541 N N . GLN A 1 202 ? -24.174 -25.952 12.814 1.00 49.88 202 GLN A N 1
ATOM 1542 C CA . GLN A 1 202 ? -24.605 -27.231 13.394 1.00 49.88 202 GLN A CA 1
ATOM 1543 C C . GLN A 1 202 ? -25.063 -27.082 14.852 1.00 49.88 202 GLN A C 1
ATOM 1545 O O . GLN A 1 202 ? -26.021 -27.743 15.254 1.00 49.88 202 GLN A O 1
ATOM 1550 N N . ALA A 1 203 ? -24.444 -26.189 15.629 1.00 51.12 203 ALA A N 1
ATOM 1551 C CA . ALA A 1 203 ? -24.858 -25.912 17.004 1.00 51.12 203 ALA A CA 1
ATOM 1552 C C . ALA A 1 203 ? -26.247 -25.241 17.076 1.00 51.12 203 ALA A C 1
ATOM 1554 O O . ALA A 1 203 ? -27.069 -25.633 17.906 1.00 51.12 203 ALA A O 1
ATOM 1555 N N . GLU A 1 204 ? -26.548 -24.306 16.169 1.00 49.09 204 GLU A N 1
ATOM 1556 C CA . GLU A 1 204 ? -27.869 -23.657 16.055 1.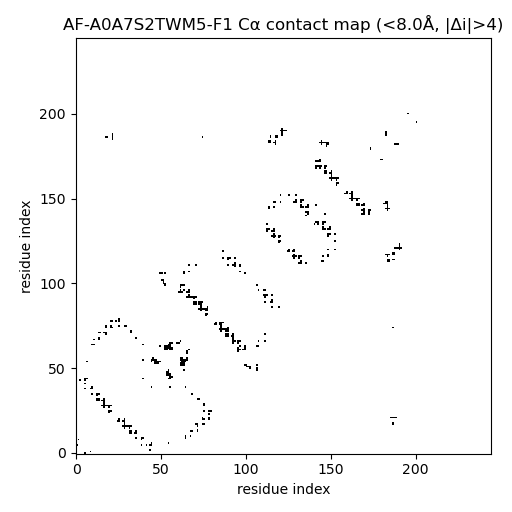00 49.09 204 GLU A CA 1
ATOM 1557 C C . GLU A 1 204 ? -28.964 -24.600 15.524 1.00 49.09 204 GLU A C 1
ATOM 1559 O O . GLU A 1 204 ? -30.126 -24.527 15.937 1.00 49.09 204 GLU A O 1
ATOM 1564 N N . CYS A 1 205 ? -28.603 -25.542 14.648 1.00 44.00 205 CYS A N 1
ATOM 1565 C CA . CYS A 1 205 ? -29.530 -26.565 14.157 1.00 44.00 205 CYS A CA 1
ATOM 1566 C C . CYS A 1 205 ? -29.846 -27.628 15.231 1.00 44.00 205 CYS A C 1
ATOM 1568 O O . CYS A 1 205 ? -30.970 -28.120 15.322 1.00 44.00 205 CYS A O 1
ATOM 1570 N N . CYS A 1 206 ? -28.890 -27.944 16.111 1.00 45.06 206 CYS A N 1
ATOM 1571 C CA . CYS A 1 206 ? -29.113 -28.870 17.224 1.00 45.06 206 CYS A CA 1
ATOM 1572 C C . CYS A 1 206 ? -29.891 -28.240 18.394 1.00 45.06 206 CYS A C 1
ATOM 1574 O O . CYS A 1 206 ? -30.684 -28.937 19.032 1.00 45.06 206 CYS A O 1
ATOM 1576 N N . SER A 1 207 ? -29.720 -26.945 18.678 1.00 50.41 207 SER A N 1
ATOM 1577 C CA . SER A 1 207 ? -30.418 -26.263 19.784 1.00 50.41 207 SER A CA 1
ATOM 1578 C C . SER A 1 207 ? -31.899 -25.988 19.495 1.00 50.41 207 SER A C 1
ATOM 1580 O O . SER A 1 207 ? -32.718 -26.002 20.415 1.00 50.41 207 SER A O 1
ATOM 1582 N N . SER A 1 208 ? -32.276 -25.849 18.222 1.00 47.97 208 SER A N 1
ATOM 1583 C CA . SER A 1 208 ? -33.668 -25.680 17.779 1.00 47.97 208 SER A CA 1
ATOM 1584 C C . SER A 1 208 ? -34.508 -26.970 17.843 1.00 47.97 208 SER A C 1
ATOM 1586 O O . SER A 1 208 ? -35.733 -26.910 17.765 1.00 47.97 208 SER A O 1
ATOM 1588 N N . SER A 1 209 ? -33.885 -28.133 18.083 1.00 42.53 209 SER A N 1
ATOM 1589 C CA . SER A 1 209 ? -34.579 -29.426 18.231 1.00 42.53 209 SER A CA 1
ATOM 1590 C C . SER A 1 209 ? -35.058 -29.746 19.660 1.00 42.53 209 SER A C 1
ATOM 1592 O O . SER A 1 209 ? -35.763 -30.733 19.871 1.00 42.53 209 SER A O 1
ATOM 1594 N N . LYS A 1 210 ? -34.722 -28.911 20.656 1.00 46.44 210 LYS A N 1
ATOM 1595 C CA . LYS A 1 210 ? -35.137 -29.086 22.061 1.00 46.44 210 LYS A CA 1
ATOM 1596 C C . LYS A 1 210 ? -35.920 -27.883 22.587 1.00 46.44 210 LYS A C 1
ATOM 1598 O O . LYS A 1 210 ? -35.522 -27.252 23.558 1.00 46.44 210 LYS A O 1
ATOM 1603 N N . SER A 1 211 ? -37.074 -27.589 21.998 1.00 43.53 211 SER A N 1
ATOM 1604 C CA . SER A 1 211 ? -38.103 -26.828 22.713 1.00 43.53 211 SER A CA 1
ATOM 1605 C C . SER A 1 211 ? -39.488 -27.184 22.200 1.00 43.53 211 SER A C 1
ATOM 1607 O O . SER A 1 211 ? -40.017 -26.576 21.278 1.00 43.53 211 SER A O 1
ATOM 1609 N N . ASN A 1 212 ? -40.080 -28.207 22.812 1.00 41.41 212 ASN A N 1
ATOM 1610 C CA . ASN A 1 212 ? -41.528 -28.279 22.906 1.00 41.41 212 ASN A CA 1
ATOM 1611 C C . ASN A 1 212 ? -41.900 -28.920 24.245 1.00 41.41 212 ASN A C 1
ATOM 1613 O O . ASN A 1 212 ? -42.093 -30.130 24.363 1.00 41.41 212 ASN A O 1
ATOM 1617 N N . ARG A 1 213 ? -41.955 -28.095 25.292 1.00 33.25 213 ARG A N 1
ATOM 1618 C CA . ARG A 1 213 ? -42.779 -28.390 26.463 1.00 33.25 213 ARG A CA 1
ATOM 1619 C C . ARG A 1 213 ? -43.376 -27.083 26.979 1.00 33.25 213 ARG A C 1
ATOM 1621 O O . ARG A 1 213 ? -42.678 -26.208 27.474 1.00 33.25 213 ARG A O 1
ATOM 1628 N N . ILE A 1 214 ? -44.677 -26.971 26.752 1.00 35.97 214 ILE A N 1
ATOM 1629 C CA . ILE A 1 214 ? -45.567 -25.883 27.153 1.00 35.97 214 ILE A CA 1
ATOM 1630 C C . ILE A 1 214 ? -45.808 -25.935 28.668 1.00 35.97 214 ILE A C 1
ATOM 1632 O O . ILE A 1 214 ? -45.926 -27.030 29.211 1.00 35.97 214 ILE A O 1
ATOM 1636 N N . SER A 1 215 ? -45.965 -24.738 29.258 1.00 31.80 215 SER A N 1
ATOM 1637 C CA . SER A 1 215 ? -46.570 -24.333 30.551 1.00 31.80 215 SER A CA 1
ATOM 1638 C C . SER A 1 215 ? -45.531 -23.627 31.427 1.00 31.80 215 SER A C 1
ATOM 1640 O O . SER A 1 215 ? -44.499 -24.218 31.706 1.00 31.80 215 SER A O 1
ATOM 1642 N N . GLY A 1 216 ? -45.676 -22.402 31.920 1.00 27.92 216 GLY A N 1
ATOM 1643 C CA . GLY A 1 216 ? -46.792 -21.476 32.046 1.00 27.92 216 GLY A CA 1
ATOM 1644 C C . GLY A 1 216 ? -46.516 -20.607 33.288 1.00 27.92 216 GLY A C 1
ATOM 1645 O O . GLY A 1 216 ? -45.863 -21.073 34.215 1.00 27.92 216 GLY A O 1
ATOM 1646 N N . VAL A 1 217 ? -47.098 -19.404 33.313 1.00 30.28 217 VAL A N 1
ATOM 1647 C CA . VAL A 1 217 ? -47.382 -18.560 34.498 1.00 30.28 217 VAL A CA 1
ATOM 1648 C C . VAL A 1 217 ? -46.369 -17.447 34.891 1.00 30.28 217 VAL A C 1
ATOM 1650 O O . VAL A 1 217 ? -45.234 -17.685 35.281 1.00 30.28 217 VAL A O 1
ATOM 1653 N N . SER A 1 218 ? -46.917 -16.219 34.811 1.00 28.16 218 SER A N 1
ATOM 1654 C CA . SER A 1 218 ? -46.752 -14.981 35.614 1.00 28.16 218 SER A CA 1
ATOM 1655 C C . SER A 1 218 ? -45.443 -14.164 35.665 1.00 28.16 218 SER A C 1
ATOM 1657 O O . SER A 1 218 ? -44.434 -14.577 36.219 1.00 28.16 218 SER A O 1
ATOM 1659 N N . HIS A 1 219 ? -45.579 -12.906 35.217 1.00 29.16 219 HIS A N 1
ATOM 1660 C CA . HIS A 1 219 ? -44.867 -11.673 35.631 1.00 29.16 219 HIS A CA 1
ATOM 1661 C C . HIS A 1 219 ? -45.169 -11.319 37.118 1.00 29.16 219 HIS A C 1
ATOM 1663 O O . HIS A 1 219 ? -46.189 -11.831 37.591 1.00 29.16 219 HIS A O 1
ATOM 1669 N N . PRO A 1 220 ? -44.425 -10.430 37.851 1.00 39.16 220 PRO A N 1
ATOM 1670 C CA . PRO A 1 220 ? -44.057 -9.070 37.392 1.00 39.16 220 PRO A CA 1
ATOM 1671 C C . PRO A 1 220 ? -42.795 -8.343 37.958 1.00 39.16 220 PRO A C 1
ATOM 1673 O O . PRO A 1 220 ? -42.239 -8.704 38.983 1.00 39.16 220 PRO A O 1
ATOM 1676 N N . SER A 1 221 ? -42.465 -7.232 37.266 1.00 26.64 221 SER A N 1
ATOM 1677 C CA . SER A 1 221 ? -41.957 -5.903 37.710 1.00 26.64 221 SER A CA 1
ATOM 1678 C C . SER A 1 221 ? -40.653 -5.742 38.525 1.00 26.64 221 SER A C 1
ATOM 1680 O O . SER A 1 221 ? -40.549 -6.261 39.629 1.00 26.64 221 SER A O 1
ATOM 1682 N N . SER A 1 222 ? -39.743 -4.856 38.060 1.00 28.36 222 SER A N 1
ATOM 1683 C CA . SER A 1 222 ? -39.357 -3.588 38.746 1.00 28.36 222 SER A CA 1
ATOM 1684 C C . SER A 1 222 ? -37.912 -3.083 38.474 1.00 28.36 222 SER A C 1
ATOM 1686 O O . SER A 1 222 ? -36.946 -3.788 38.727 1.00 28.36 222 SER A O 1
ATOM 1688 N N . ALA A 1 223 ? -37.832 -1.801 38.074 1.00 29.14 223 ALA A N 1
ATOM 1689 C CA . ALA A 1 223 ? -36.894 -0.715 38.449 1.00 29.14 223 ALA A CA 1
ATOM 1690 C C . ALA A 1 223 ? -35.362 -0.720 38.161 1.00 29.14 223 ALA A C 1
ATOM 1692 O O . ALA A 1 223 ? -34.584 -1.455 38.750 1.00 29.14 223 ALA A O 1
ATOM 1693 N N . THR A 1 224 ? -34.967 0.274 37.342 1.00 29.72 224 THR A N 1
ATOM 1694 C CA . THR A 1 224 ? -34.133 1.476 37.643 1.00 29.72 224 THR A CA 1
ATOM 1695 C C . THR A 1 224 ? -32.753 1.378 38.329 1.00 29.72 224 THR A C 1
ATOM 1697 O O . THR A 1 224 ? -32.674 0.998 39.488 1.00 29.72 224 THR A O 1
ATOM 1700 N N . MET A 1 225 ? -31.723 1.949 37.664 1.00 30.27 225 MET A N 1
ATOM 1701 C CA . MET A 1 225 ? -30.678 2.918 38.131 1.00 30.27 225 MET A CA 1
ATOM 1702 C C . MET A 1 225 ? -29.393 2.725 37.288 1.00 30.27 225 MET A C 1
ATOM 1704 O O . MET A 1 225 ? -28.875 1.622 37.206 1.00 30.27 225 MET A O 1
ATOM 1708 N N . CYS A 1 226 ? -28.969 3.667 36.436 1.00 25.69 226 CYS A N 1
ATOM 1709 C CA . CYS A 1 226 ? -28.280 4.942 36.704 1.00 25.69 226 CYS A CA 1
ATOM 1710 C C . CYS A 1 226 ? -26.826 4.794 37.205 1.00 25.69 226 CYS A C 1
ATOM 1712 O O . CYS A 1 226 ? -26.598 4.390 38.337 1.00 25.69 226 CYS A O 1
ATOM 1714 N N . GLY A 1 227 ? -25.877 5.279 36.392 1.00 25.98 227 GLY A N 1
ATOM 1715 C CA . GLY A 1 227 ? -24.895 6.247 36.883 1.00 25.98 227 GLY A CA 1
ATOM 1716 C C . GLY A 1 227 ? -23.429 5.819 36.999 1.00 25.98 227 GLY A C 1
ATOM 1717 O O . GLY A 1 227 ? -23.059 4.991 37.822 1.00 25.98 227 GLY A O 1
ATOM 1718 N N . THR A 1 228 ? -22.591 6.622 36.333 1.00 30.73 228 THR A N 1
ATOM 1719 C CA . THR A 1 228 ? -21.220 7.023 36.713 1.00 30.73 228 THR A CA 1
ATOM 1720 C C . THR A 1 228 ? -20.072 6.034 36.514 1.00 30.73 228 THR A C 1
ATOM 1722 O O . THR A 1 228 ? -19.821 5.188 37.358 1.00 30.73 228 THR A O 1
ATOM 1725 N N . GLN A 1 229 ? -19.238 6.311 35.504 1.00 32.56 229 GLN A N 1
ATOM 1726 C CA . GLN A 1 229 ? -17.779 6.340 35.677 1.00 32.56 229 GLN A CA 1
ATOM 1727 C C . GLN A 1 229 ? -17.124 7.206 34.590 1.00 32.56 229 GLN A C 1
ATOM 1729 O O . GLN A 1 229 ? -16.630 6.750 33.567 1.00 32.56 229 GLN A O 1
ATOM 1734 N N . GLN A 1 230 ? -17.151 8.512 34.844 1.00 34.25 230 GLN A N 1
ATOM 1735 C CA . GLN A 1 230 ? -16.407 9.531 34.117 1.00 34.25 230 GLN A CA 1
ATOM 1736 C C . GLN A 1 230 ? -15.382 10.101 35.088 1.00 34.25 230 GLN A C 1
ATOM 1738 O O . GLN A 1 230 ? -15.736 10.980 35.870 1.00 34.25 230 GLN A O 1
ATOM 1743 N N . LYS A 1 231 ? -14.166 9.530 35.117 1.00 34.59 231 LYS A N 1
ATOM 1744 C CA . LYS A 1 231 ? -13.016 10.076 35.868 1.00 34.59 231 LYS A CA 1
ATOM 1745 C C . LYS A 1 231 ? -11.683 9.339 35.636 1.00 34.59 231 LYS A C 1
ATOM 1747 O O . LYS A 1 231 ? -10.997 9.049 36.598 1.00 34.59 231 LYS A O 1
ATOM 1752 N N . GLU A 1 232 ? -11.264 9.086 34.393 1.00 32.16 232 GLU A N 1
ATOM 1753 C CA . GLU A 1 232 ? -9.858 8.701 34.111 1.00 32.16 232 GLU A CA 1
ATOM 1754 C C . GLU A 1 232 ? -9.353 9.226 32.752 1.00 32.16 232 GLU A C 1
ATOM 1756 O O . GLU A 1 232 ? -8.859 8.483 31.910 1.00 32.16 232 GLU A O 1
ATOM 1761 N N . ILE A 1 233 ? -9.468 10.536 32.508 1.00 36.84 233 ILE A N 1
ATOM 1762 C CA . ILE A 1 233 ? -8.829 11.195 31.352 1.00 36.84 233 ILE A CA 1
ATOM 1763 C C . ILE A 1 233 ? -8.139 12.465 31.847 1.00 36.84 233 ILE A C 1
ATOM 1765 O O . ILE A 1 233 ? -8.624 13.560 31.605 1.00 36.84 233 ILE A O 1
ATOM 1769 N N . GLU A 1 234 ? -7.043 12.336 32.606 1.00 35.62 234 GLU A N 1
ATOM 1770 C CA . GLU A 1 234 ? -6.226 13.514 32.968 1.00 35.62 234 GLU A CA 1
ATOM 1771 C C . GLU A 1 234 ? -4.779 13.217 33.423 1.00 35.62 234 GLU A C 1
ATOM 1773 O O . GLU A 1 234 ? -4.182 13.990 34.164 1.00 35.62 234 GLU A O 1
ATOM 1778 N N . LYS A 1 235 ? -4.152 12.118 32.970 1.00 36.84 235 LYS A N 1
ATOM 1779 C CA . LYS A 1 235 ? -2.763 11.775 33.367 1.00 36.84 235 LYS A CA 1
ATOM 1780 C C . LYS A 1 235 ? -1.806 11.400 32.226 1.00 36.84 235 LYS A C 1
ATOM 1782 O O . LYS A 1 235 ? -0.929 10.567 32.410 1.00 36.84 235 LYS A O 1
ATOM 1787 N N . LEU A 1 236 ? -1.926 12.033 31.058 1.00 34.44 236 LEU A N 1
ATOM 1788 C CA . LEU A 1 236 ? -0.985 11.815 29.939 1.00 34.44 236 LEU A CA 1
ATOM 1789 C C . LEU A 1 236 ? -0.227 13.072 29.477 1.00 34.44 236 LEU A C 1
ATOM 1791 O O . LEU A 1 236 ? 0.287 13.102 28.366 1.00 34.44 236 LEU A O 1
ATOM 1795 N N . HIS A 1 237 ? -0.092 14.088 30.334 1.00 34.84 237 HIS A N 1
ATOM 1796 C CA . HIS A 1 237 ? 0.772 15.242 30.064 1.00 34.84 237 HIS A CA 1
ATOM 1797 C C . HIS A 1 237 ? 1.791 15.425 31.192 1.00 34.84 237 HIS A C 1
ATOM 1799 O O . HIS A 1 237 ? 1.471 15.968 32.246 1.00 34.84 237 HIS A O 1
ATOM 1805 N N . GLY A 1 238 ? 3.024 14.969 30.965 1.00 29.34 238 GLY A N 1
ATOM 1806 C CA . GLY A 1 238 ? 4.151 15.249 31.853 1.00 29.34 238 GLY A CA 1
ATOM 1807 C C . GLY A 1 238 ? 5.332 14.313 31.622 1.00 29.34 238 GLY A C 1
ATOM 1808 O O . GLY A 1 238 ? 5.367 13.223 32.179 1.00 29.34 238 GLY A O 1
ATOM 1809 N N . GLY A 1 239 ? 6.306 14.743 30.820 1.00 29.09 239 GLY A N 1
ATOM 1810 C CA . GLY A 1 239 ? 7.564 14.014 30.644 1.00 29.09 239 GLY A CA 1
ATOM 1811 C C . GLY A 1 239 ? 8.433 14.609 29.545 1.00 29.09 239 GLY A C 1
ATOM 1812 O O . GLY A 1 239 ? 8.345 14.201 28.395 1.00 29.09 239 GLY A O 1
ATOM 1813 N N . ASN A 1 240 ? 9.229 15.611 29.913 1.00 29.31 240 ASN A N 1
ATOM 1814 C CA . ASN A 1 240 ? 10.210 16.293 29.072 1.00 29.31 240 ASN A CA 1
ATOM 1815 C C . ASN A 1 240 ? 11.573 15.560 29.107 1.00 29.31 240 ASN A C 1
ATOM 1817 O O . ASN A 1 240 ? 11.873 14.899 30.100 1.00 29.31 240 ASN A O 1
ATOM 1821 N N . SER A 1 241 ? 12.416 15.814 28.094 1.00 29.50 241 SER A N 1
ATOM 1822 C CA . SER A 1 241 ? 13.841 15.426 27.907 1.00 29.50 241 SER A CA 1
ATOM 1823 C C . SER A 1 241 ? 14.145 13.929 27.673 1.00 29.50 241 SER A C 1
ATOM 1825 O O . SER A 1 241 ? 13.521 13.070 28.270 1.00 29.50 241 SER A O 1
ATOM 1827 N N . SER A 1 242 ? 15.074 13.499 26.810 1.00 31.41 242 SER A N 1
ATOM 1828 C CA . SER A 1 242 ? 16.264 14.125 26.220 1.00 31.41 242 SER A CA 1
ATOM 1829 C C . SER A 1 242 ? 16.571 13.508 24.844 1.00 31.41 242 SER A C 1
ATOM 1831 O O . SER A 1 242 ? 16.259 12.346 24.597 1.00 31.41 242 SER A O 1
ATOM 1833 N N . CYS A 1 243 ? 17.171 14.298 23.955 1.00 27.38 243 CYS A N 1
ATOM 1834 C CA . CYS A 1 243 ? 17.589 13.907 22.611 1.00 27.38 243 CYS A CA 1
ATOM 1835 C C . CYS A 1 243 ? 19.122 13.974 22.549 1.00 27.38 243 CYS A C 1
ATOM 1837 O O . CYS A 1 243 ? 19.661 15.041 22.834 1.00 27.38 243 CYS A O 1
ATOM 1839 N N . CYS A 1 244 ? 19.795 12.872 22.199 1.00 26.17 244 CYS A N 1
ATOM 1840 C CA . CYS A 1 244 ? 21.206 12.826 21.796 1.00 26.17 244 CYS A CA 1
ATOM 1841 C C . CYS A 1 244 ? 21.502 11.564 20.958 1.00 26.17 244 CYS A C 1
ATOM 1843 O O . CYS A 1 244 ? 21.216 10.459 21.416 1.00 26.17 244 CYS A O 1
ATOM 1845 N N . HIS A 1 245 ? 22.188 11.814 19.832 1.00 35.06 245 HIS A N 1
ATOM 1846 C CA . HIS A 1 245 ? 22.916 10.934 18.893 1.00 35.06 245 HIS A CA 1
ATOM 1847 C C . HIS A 1 245 ? 22.126 10.292 17.752 1.00 35.06 245 HIS A C 1
ATOM 1849 O O . HIS A 1 245 ? 21.452 9.264 17.962 1.00 35.06 245 HIS A O 1
#

Secondary structure (DSSP, 8-state):
-TTT-HHHHHHHHHHHHHHHHHTT-HHHHHHHHHHHHHHHT-GGGTT-EETTEES--TTSSS-HHHHHHHHHHHHHHHHTT-HHHHHHHHHHHHHHHHTSPP-SS-SSSS-HHHHHHHHHHHTT-HHHHHHHHHHHHHHSTT-HHHHHHHHHHHHHTT-HHHHHHHHHHHHHHTTT-SS---SS-TT----PPPPPPHHHHHHHHHHTTS-----------------------------------

Organism: NCBI:txid641309

Radius of gyration: 24.59 Å; Cα contacts (8 Å, |Δi|>4): 295; chains: 1; bounding box: 70×49×67 Å

pLDDT: mean 80.7, std 24.22, range [25.69, 98.62]

Solvent-accessible surface area (backbone atoms only — not comparable to full-atom values): 14150 Å² total; per-residue (Å²): 106,74,75,83,45,43,66,60,53,34,52,50,28,35,56,52,17,38,51,26,16,51,71,64,38,50,69,61,14,50,56,25,47,54,51,26,62,60,49,68,68,40,70,81,45,65,85,36,63,53,85,77,29,37,38,46,36,92,86,60,64,52,20,52,50,43,23,44,53,25,38,33,50,11,43,41,29,42,66,71,67,42,50,70,63,8,53,51,28,25,51,51,11,33,53,23,54,73,61,48,60,84,48,91,73,57,80,66,85,73,64,49,54,36,48,46,23,21,47,29,40,44,68,66,38,47,73,61,18,44,53,44,26,54,54,47,37,73,76,39,74,72,42,40,39,36,27,41,42,46,15,52,48,23,52,75,72,65,40,53,73,57,14,51,54,26,45,52,52,23,48,64,58,44,71,83,53,96,66,88,79,91,54,22,25,84,64,34,92,57,68,74,80,79,74,77,50,78,68,54,54,50,53,57,59,57,57,71,74,72,76,90,79,89,84,84,86,83,86,84,88,86,84,91,84,87,86,87,90,87,87,87,87,84,86,88,82,86,86,82,87,86,88,86,137

Foldseek 3Di:
DCLPCLLVLLVVLLVVLLVCLLVLVLVSSVVSLVVSVVSLPPPSQPPDDDPQFRCDDPVLAEHQSSLSNLLSQLSSCVSVVVNVSSLVSLVSSQNRQVPTDDDVVRSHDDRSLLLNLQSCVLVVVLVVSLVSLVVVCVVPPLDLLSLQSQLVSCVVVVVPVSNVVSVVSNCVSCVPPPDDDNHSDSSHPDRDDDDDDPVVVVVVVVVVVPDDDDDDDDDDDDDDDDDDDDPDDDPDDDDDDDDDD

Sequence (245 aa):
DTKTWPSVLVATLCTRGVAYAALGKVKEARAEEDKFLQAVSNESLRGRLISNNLMYDPTGKCGILNVGQKLLRGEILYREGRLEEAFAALRQAVAADDGLHYDEPWGWMQPTRHALGALLLESKRFQEAKAVFETDLAKWPRNLWSLKGLAEIARITGESTKAEAYARLAAEASARADVSIGAACLCANGVKAESPSSVERQAECCSSSKSNRISGVSHPSSATMCGTQQKEIEKLHGGNSSCCH

Nearest PDB structures (foldseek):
  6q6g-assembly1_K  TM=6.670E-01  e=2.581E-03  Homo sapiens
  9gaw-assembly1_K  TM=7.199E-01  e=1.046E-02  Homo sapiens
  5g04-assembly1_J  TM=6.557E-01  e=4.877E-02  Homo sapiens
  5khu-assembly1_J  TM=6.489E-01  e=4.047E-02  Homo sapiens
  8tau-assembly1_K  TM=6.372E-01  e=4.655E-02  Homo sapiens

InterPro domains:
  IPR011990 Tetratricopeptide-like helical domain superfamily [G3DSA:1.25.40.10] (6-207)
  IPR011990 Tetratricopeptide-like helical domain superfamily [SSF48452] (10-163)

Mean predicted aligned error: 12.09 Å